Protein AF-A0A9R1QNB5-F1 (afdb_monomer_lite)

InterPro domains:
  IPR016024 Armadillo-type fold [SSF48371] (32-162)
  IPR032629 Mon2/Sec7/BIG1-like, dimerisation and cyclophilin-binding domain [PF16213] (3-171)

pLDDT: mean 88.92, std 17.14, range [36.12, 98.62]

Radius of gyration: 23.96 Å; chains: 1; bounding box: 66×70×48 Å

Sequence (204 aa):
MAFMAALEADLRALSAEARRRHPAVKDAAEHATLKLRSLSNPREIAQKGDILRIFLMACSVKSVKLSVIGLSCLQKLISHDAVASSALKEILATLRDHSEMPDESLQLKTLQTMLIVFQSHLRPESEEDMSQALGICLHLLESSRSSDSVRNTAAATFRQAVALVFDNVVLAESLPTGKASPARLGSSASSVANNVTRSFGQTL

Foldseek 3Di:
DVLLVVLLVLLVVLLVVCVPPNNVLNVLSVVVSVVSVVDDALCVLQVVVSSLVSLLVLLVVVDPSSVLSSLVNLLSSQLRVSHHLVCLVSLLVSLLVQLPDLDQSSLLSSLVSLLSCLVGPNNDDDPVSLCSSLVSLVCQLPDPSHDPVSNVSSVVSNVSSVVSVVVVVCVVVVNPPPPPDPPDPDDDPPDPPVVPVPPPPPDD

Structure (mmCIF, N/CA/C/O backbone):
data_AF-A0A9R1QNB5-F1
#
_entry.id   AF-A0A9R1QNB5-F1
#
loop_
_atom_site.group_PDB
_atom_site.id
_atom_site.type_symbol
_atom_site.label_atom_id
_atom_site.label_alt_id
_atom_site.label_comp_id
_atom_site.label_asym_id
_atom_site.label_entity_id
_atom_site.label_seq_id
_atom_site.pdbx_PDB_ins_code
_atom_site.Cartn_x
_atom_site.Cartn_y
_atom_site.Cartn_z
_atom_site.occupancy
_atom_site.B_iso_or_equiv
_atom_site.auth_seq_id
_atom_site.auth_comp_id
_atom_site.auth_asym_id
_atom_site.auth_atom_id
_atom_site.pdbx_PDB_model_num
ATOM 1 N N . MET A 1 1 ? -6.839 -15.695 13.956 1.00 62.78 1 MET A N 1
ATOM 2 C CA . MET A 1 1 ? -5.722 -16.581 13.547 1.00 62.78 1 MET A CA 1
ATOM 3 C C . MET A 1 1 ? -5.307 -16.408 12.080 1.00 62.78 1 MET A C 1
ATOM 5 O O . MET A 1 1 ? -4.111 -16.393 11.834 1.00 62.78 1 MET A O 1
ATOM 9 N N . ALA A 1 2 ? -6.229 -16.208 11.122 1.00 88.50 2 ALA A N 1
ATOM 10 C CA . ALA A 1 2 ? -5.885 -16.090 9.693 1.00 88.50 2 ALA A CA 1
ATOM 11 C C . ALA A 1 2 ? -4.894 -14.953 9.346 1.00 88.50 2 ALA A C 1
ATOM 13 O O . ALA A 1 2 ? -3.956 -15.180 8.590 1.00 88.50 2 ALA A O 1
ATOM 14 N N . PHE A 1 3 ? -5.053 -13.763 9.939 1.00 92.88 3 PHE A N 1
ATOM 15 C CA . PHE A 1 3 ? -4.173 -12.612 9.684 1.00 92.88 3 PHE A CA 1
ATOM 16 C C . PHE A 1 3 ? -2.699 -12.879 10.031 1.00 92.88 3 PHE A C 1
ATOM 18 O O . PHE A 1 3 ? -1.824 -12.664 9.201 1.00 92.88 3 PHE A O 1
ATOM 25 N N . MET A 1 4 ? -2.427 -13.407 11.229 1.00 92.75 4 MET A N 1
ATOM 26 C CA . MET A 1 4 ? -1.058 -13.699 11.677 1.00 92.75 4 MET A CA 1
ATOM 27 C C . MET A 1 4 ? -0.382 -14.743 10.783 1.00 92.75 4 MET A C 1
ATOM 29 O O . MET A 1 4 ? 0.778 -14.584 10.416 1.00 92.75 4 MET A O 1
ATOM 33 N N . ALA A 1 5 ? -1.124 -15.78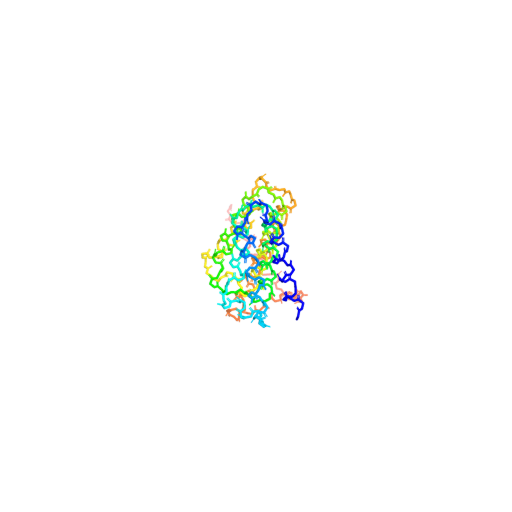2 10.385 1.00 93.19 5 ALA A N 1
ATOM 34 C CA . ALA A 1 5 ? -0.622 -16.807 9.475 1.00 93.19 5 ALA A CA 1
ATOM 35 C C . ALA A 1 5 ? -0.310 -16.239 8.079 1.00 93.19 5 ALA A C 1
ATOM 37 O O . ALA A 1 5 ? 0.716 -16.586 7.493 1.00 93.19 5 ALA A O 1
ATOM 38 N N . ALA A 1 6 ? -1.161 -15.343 7.566 1.00 93.94 6 ALA A N 1
ATOM 39 C CA . ALA A 1 6 ? -0.919 -14.649 6.304 1.00 93.94 6 ALA A CA 1
ATOM 40 C C . ALA A 1 6 ? 0.336 -13.767 6.382 1.00 93.94 6 ALA A C 1
ATOM 42 O O . ALA A 1 6 ? 1.180 -13.831 5.493 1.00 93.94 6 ALA A O 1
ATOM 43 N N . LEU A 1 7 ? 0.506 -13.025 7.478 1.00 94.94 7 LEU A N 1
ATOM 44 C CA . LEU A 1 7 ? 1.666 -12.161 7.687 1.00 94.94 7 LEU A CA 1
ATOM 45 C C . LEU A 1 7 ? 2.972 -12.961 7.804 1.00 94.94 7 LEU A C 1
ATOM 47 O O . LEU A 1 7 ? 3.992 -12.567 7.244 1.00 94.94 7 LEU A O 1
ATOM 51 N N . GLU A 1 8 ? 2.945 -14.121 8.470 1.00 95.12 8 GLU A N 1
ATOM 52 C CA . GLU A 1 8 ? 4.098 -15.029 8.512 1.00 95.12 8 GLU A CA 1
ATOM 53 C C . GLU A 1 8 ? 4.421 -15.595 7.120 1.00 95.12 8 GLU A C 1
ATOM 55 O O . GLU A 1 8 ? 5.589 -15.706 6.745 1.00 95.12 8 GLU A O 1
ATOM 60 N N . ALA A 1 9 ? 3.398 -15.941 6.331 1.00 96.06 9 ALA A N 1
ATOM 61 C CA . ALA A 1 9 ? 3.585 -16.397 4.957 1.00 96.06 9 ALA A CA 1
ATOM 62 C C . ALA A 1 9 ? 4.217 -15.311 4.078 1.00 96.06 9 ALA A C 1
ATOM 64 O O . ALA A 1 9 ? 5.153 -15.607 3.332 1.00 96.06 9 ALA A O 1
ATOM 65 N N . ASP A 1 10 ? 3.773 -14.064 4.216 1.00 96.12 10 ASP A N 1
ATOM 66 C CA . ASP A 1 10 ? 4.339 -12.945 3.474 1.00 96.12 10 ASP A CA 1
ATOM 67 C C . ASP A 1 10 ? 5.793 -12.649 3.871 1.00 96.12 10 ASP A C 1
ATOM 69 O O . ASP A 1 10 ? 6.626 -12.410 2.999 1.00 96.12 10 ASP A O 1
ATOM 73 N N . LEU A 1 11 ? 6.136 -12.711 5.164 1.00 97.19 11 LEU A N 1
ATOM 74 C CA . LEU A 1 11 ? 7.521 -12.551 5.627 1.00 97.19 11 LEU A CA 1
ATOM 75 C C . LEU A 1 11 ? 8.435 -13.647 5.063 1.00 97.19 11 LEU A C 1
ATOM 77 O O . LEU A 1 11 ? 9.559 -13.363 4.641 1.00 97.19 11 LEU A O 1
ATOM 81 N N . ARG A 1 12 ? 7.951 -14.894 4.987 1.00 97.06 12 ARG A N 1
ATOM 82 C CA . ARG A 1 12 ? 8.695 -15.984 4.336 1.00 97.06 12 ARG A CA 1
ATOM 83 C C . ARG A 1 12 ? 8.861 -15.748 2.836 1.00 97.06 12 ARG A C 1
ATOM 85 O O . ARG A 1 12 ? 9.957 -15.957 2.319 1.00 97.06 12 ARG A O 1
ATOM 92 N N . ALA A 1 13 ? 7.813 -15.294 2.148 1.00 97.75 13 ALA A N 1
ATOM 93 C CA . ALA A 1 13 ? 7.885 -14.950 0.728 1.00 97.75 13 ALA A CA 1
ATOM 94 C C . ALA A 1 13 ? 8.879 -13.805 0.479 1.00 97.75 13 ALA A C 1
ATOM 96 O O . ALA A 1 13 ? 9.703 -13.886 -0.432 1.00 97.75 13 ALA A O 1
ATOM 97 N N . LEU A 1 14 ? 8.859 -12.784 1.338 1.00 97.81 14 LEU A N 1
ATOM 98 C CA . LEU A 1 14 ? 9.771 -11.651 1.279 1.00 97.81 14 LEU A CA 1
ATOM 99 C C . LEU A 1 14 ? 11.230 -12.086 1.470 1.00 97.81 14 LEU A C 1
ATOM 101 O O . LEU A 1 14 ? 12.090 -11.695 0.682 1.00 97.81 14 LEU A O 1
ATOM 105 N N . SER A 1 15 ? 11.505 -12.932 2.470 1.00 97.81 15 SER A N 1
ATOM 106 C CA . SER A 1 15 ? 12.840 -13.501 2.694 1.00 97.81 15 SER A CA 1
ATOM 107 C C . SER A 1 15 ? 13.333 -14.292 1.476 1.00 97.81 15 SER A C 1
ATOM 109 O O . SER A 1 15 ? 14.449 -14.073 0.992 1.00 97.81 15 SER A O 1
ATOM 111 N N . ALA A 1 16 ? 12.482 -15.163 0.926 1.00 97.81 16 ALA A N 1
ATOM 112 C CA . ALA A 1 16 ? 12.820 -15.981 -0.234 1.00 97.81 16 ALA A CA 1
ATOM 113 C C . ALA A 1 16 ? 13.145 -15.133 -1.477 1.00 97.81 16 ALA A C 1
ATOM 115 O O . ALA A 1 16 ? 14.145 -15.400 -2.149 1.00 97.81 16 ALA A O 1
ATOM 116 N N . GLU A 1 17 ? 12.349 -14.097 -1.753 1.00 97.81 17 GLU A N 1
ATOM 117 C CA . GLU A 1 17 ? 12.561 -13.186 -2.885 1.00 97.81 17 GLU A CA 1
ATOM 118 C C . GLU A 1 17 ? 13.823 -12.324 -2.693 1.00 97.81 17 GLU A C 1
ATOM 120 O O . GLU A 1 17 ? 14.608 -12.128 -3.624 1.00 97.81 17 GLU A O 1
ATOM 125 N N . ALA A 1 18 ? 14.080 -11.854 -1.471 1.00 97.50 18 ALA A N 1
ATOM 126 C CA . ALA A 1 18 ? 15.213 -10.985 -1.165 1.00 97.50 18 ALA A CA 1
ATOM 127 C C . ALA A 1 18 ? 16.568 -11.718 -1.141 1.00 97.50 18 ALA A C 1
ATOM 129 O O . ALA A 1 18 ? 17.604 -11.092 -1.386 1.00 97.50 18 ALA A O 1
ATOM 130 N N . ARG A 1 19 ? 16.584 -13.039 -0.904 1.00 96.25 19 ARG A N 1
ATOM 131 C CA . ARG A 1 19 ? 17.783 -13.854 -0.614 1.00 96.25 19 ARG A CA 1
ATOM 132 C C . ARG A 1 19 ? 18.986 -13.609 -1.529 1.00 96.25 19 ARG A C 1
ATOM 134 O O . ARG A 1 19 ? 20.117 -13.669 -1.061 1.00 96.25 19 ARG A O 1
ATOM 141 N N . ARG A 1 20 ? 18.767 -13.390 -2.829 1.00 94.25 20 ARG A N 1
ATOM 142 C CA . ARG A 1 20 ? 19.859 -13.270 -3.814 1.00 94.25 20 ARG A CA 1
ATOM 143 C C . ARG A 1 20 ? 20.417 -11.858 -3.959 1.00 94.25 20 ARG A C 1
ATOM 145 O O . ARG A 1 20 ? 21.602 -11.715 -4.229 1.00 94.25 20 ARG A O 1
ATOM 152 N N . ARG A 1 21 ? 19.562 -10.837 -3.870 1.00 95.88 21 ARG A N 1
ATOM 153 C CA . ARG A 1 21 ? 19.907 -9.453 -4.251 1.00 95.88 21 ARG A CA 1
ATOM 154 C C . ARG A 1 21 ? 19.867 -8.470 -3.086 1.00 95.88 21 ARG A C 1
ATOM 156 O O . ARG A 1 21 ? 20.504 -7.428 -3.156 1.00 95.88 21 ARG A O 1
ATOM 163 N N . HIS A 1 22 ? 19.143 -8.806 -2.023 1.00 97.06 22 HIS A N 1
ATOM 164 C CA . HIS A 1 22 ? 18.875 -7.918 -0.898 1.00 97.06 22 HIS A CA 1
ATOM 165 C C . HIS A 1 22 ? 19.021 -8.682 0.432 1.00 97.06 22 HIS A C 1
ATOM 167 O O . HIS A 1 22 ? 18.034 -8.853 1.150 1.00 97.06 22 HIS A O 1
ATOM 173 N N . PRO A 1 23 ? 20.235 -9.157 0.784 1.00 96.31 23 PRO A N 1
ATOM 174 C CA . PRO A 1 23 ? 20.458 -9.957 1.992 1.00 96.31 23 PRO A CA 1
ATOM 175 C C . PRO A 1 23 ? 19.986 -9.252 3.273 1.00 96.31 23 PRO A C 1
ATOM 177 O O . PRO A 1 23 ? 19.380 -9.894 4.119 1.00 96.31 23 PRO A O 1
ATOM 180 N N . ALA A 1 24 ? 20.126 -7.924 3.361 1.00 96.56 24 ALA A N 1
ATOM 181 C CA . ALA A 1 24 ? 19.614 -7.145 4.491 1.00 96.56 24 ALA A CA 1
ATOM 182 C C . ALA A 1 24 ? 18.081 -7.244 4.657 1.00 96.56 24 ALA A C 1
ATOM 184 O O . ALA A 1 24 ? 17.587 -7.384 5.773 1.00 96.56 24 ALA A O 1
ATOM 185 N N . VAL A 1 25 ? 17.319 -7.222 3.553 1.00 97.56 25 VAL A N 1
ATOM 186 C CA . VAL A 1 25 ? 15.853 -7.407 3.585 1.00 97.56 25 VAL A CA 1
ATOM 187 C C . VAL A 1 25 ? 15.505 -8.836 3.993 1.00 97.56 25 VAL A C 1
ATOM 189 O O . VAL A 1 25 ? 14.594 -9.048 4.792 1.00 97.56 25 VAL A O 1
ATOM 192 N N . LYS A 1 26 ? 16.267 -9.809 3.487 1.00 97.62 26 LYS A N 1
ATOM 193 C CA . LYS A 1 26 ? 16.116 -11.226 3.822 1.00 97.62 26 LYS A CA 1
ATOM 194 C C . LYS A 1 26 ? 16.337 -11.485 5.320 1.00 97.62 26 LYS A C 1
ATOM 196 O O . LYS A 1 26 ? 15.466 -12.073 5.959 1.00 97.62 26 LYS A O 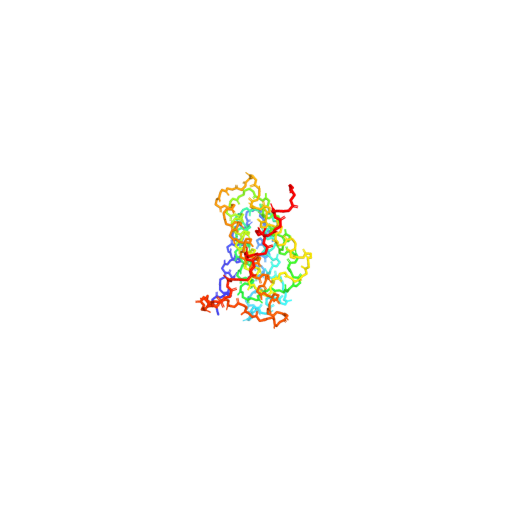1
ATOM 201 N N . ASP A 1 27 ? 17.432 -10.995 5.894 1.00 97.25 27 ASP A N 1
ATOM 202 C CA . ASP A 1 27 ? 17.748 -11.183 7.316 1.00 97.25 27 ASP A CA 1
ATOM 203 C C . ASP A 1 27 ? 16.720 -10.493 8.226 1.00 97.25 27 ASP A C 1
ATOM 205 O O . ASP A 1 27 ? 16.269 -11.061 9.224 1.00 97.25 27 ASP A O 1
ATOM 209 N N . ALA A 1 28 ? 16.267 -9.294 7.851 1.00 96.69 28 ALA A N 1
ATOM 210 C CA . ALA A 1 28 ? 15.247 -8.588 8.613 1.00 96.69 28 ALA A CA 1
ATOM 211 C C . ALA A 1 28 ? 13.880 -9.296 8.571 1.00 96.69 28 ALA A C 1
ATOM 213 O O . ALA A 1 28 ? 13.180 -9.336 9.585 1.00 96.69 28 ALA A O 1
ATOM 214 N N . ALA A 1 29 ? 13.509 -9.896 7.435 1.00 97.38 29 ALA A N 1
ATOM 215 C CA . ALA A 1 29 ? 12.290 -10.693 7.306 1.00 97.38 29 ALA A CA 1
ATOM 216 C C . ALA A 1 29 ? 12.342 -11.985 8.146 1.00 97.38 29 ALA A C 1
ATOM 218 O O . ALA A 1 29 ? 11.350 -12.347 8.788 1.00 97.38 29 ALA A O 1
ATOM 219 N N . GLU A 1 30 ? 13.496 -12.657 8.210 1.00 96.38 30 GLU A N 1
ATOM 220 C CA . GLU A 1 30 ? 13.706 -13.819 9.088 1.00 96.38 30 GLU A CA 1
ATOM 221 C C . GLU A 1 30 ? 13.589 -13.432 10.567 1.00 96.38 30 GLU A C 1
ATOM 223 O O . GLU A 1 30 ? 12.866 -14.082 11.327 1.00 96.38 30 GLU A O 1
ATOM 228 N N . HIS A 1 31 ? 14.212 -12.323 10.967 1.00 95.31 31 HIS A N 1
ATOM 229 C CA . HIS A 1 31 ? 14.106 -11.812 12.331 1.00 95.31 31 HIS A CA 1
ATOM 230 C C . HIS A 1 31 ? 12.664 -11.407 12.689 1.00 95.31 31 HIS A C 1
ATOM 232 O O . HIS A 1 31 ? 12.153 -11.763 13.755 1.00 95.31 31 HIS A O 1
ATOM 238 N N . ALA A 1 32 ? 11.961 -10.723 11.783 1.00 95.19 32 ALA A N 1
ATOM 239 C CA . ALA A 1 32 ? 10.557 -10.368 11.968 1.00 95.19 32 ALA A CA 1
ATOM 240 C C . ALA A 1 32 ? 9.646 -11.597 12.063 1.00 95.19 32 ALA A C 1
ATOM 242 O O . ALA A 1 32 ? 8.698 -11.575 12.844 1.00 95.19 32 ALA A O 1
ATOM 243 N N . THR A 1 33 ? 9.951 -12.685 11.349 1.00 95.00 33 THR A N 1
ATOM 244 C CA . THR A 1 33 ? 9.208 -13.955 11.447 1.00 95.00 33 THR A CA 1
ATOM 245 C C . THR A 1 33 ? 9.285 -14.530 12.862 1.00 95.00 33 THR A C 1
ATOM 247 O O . THR A 1 33 ? 8.270 -14.947 13.420 1.00 95.00 33 THR A O 1
ATOM 250 N N . LEU A 1 34 ? 10.471 -14.514 13.478 1.00 93.25 34 LEU A N 1
ATOM 251 C CA . LEU A 1 34 ? 10.649 -14.956 14.864 1.00 93.25 34 LEU A CA 1
ATOM 252 C C . LEU A 1 34 ? 9.909 -14.039 15.840 1.00 93.25 34 LEU A C 1
ATOM 254 O O . LEU A 1 34 ? 9.203 -14.518 16.727 1.00 93.25 34 LEU A O 1
ATOM 258 N N . LYS A 1 35 ? 10.015 -12.722 15.641 1.00 92.31 35 LYS A N 1
ATOM 259 C CA . LYS A 1 35 ? 9.342 -11.731 16.484 1.00 92.31 35 LYS A CA 1
ATOM 260 C C . LYS A 1 35 ? 7.822 -11.844 16.393 1.00 92.31 35 LYS A C 1
ATOM 262 O O . LYS A 1 35 ? 7.165 -11.778 17.427 1.00 92.31 35 LYS A O 1
ATOM 267 N N . LEU A 1 36 ? 7.269 -12.083 15.203 1.00 93.19 36 LEU A N 1
ATOM 268 C CA . LEU A 1 36 ? 5.830 -12.215 14.972 1.00 93.19 36 LEU A CA 1
ATOM 269 C C . LEU A 1 36 ? 5.203 -13.331 15.818 1.00 93.19 36 LEU A C 1
ATOM 271 O O . LEU A 1 36 ? 4.099 -13.156 16.322 1.00 93.19 36 LEU A O 1
ATOM 275 N N . ARG A 1 37 ? 5.926 -14.434 16.048 1.00 90.44 37 ARG A N 1
ATOM 276 C CA . ARG A 1 37 ? 5.465 -15.555 16.890 1.00 90.44 37 ARG A CA 1
ATOM 277 C C . ARG A 1 37 ? 5.299 -15.191 18.365 1.00 90.44 37 ARG A C 1
ATOM 279 O O . ARG A 1 37 ? 4.582 -15.883 19.076 1.00 90.44 37 ARG A O 1
ATOM 286 N N . SER A 1 38 ? 5.958 -14.124 18.819 1.00 90.56 38 SER A N 1
ATOM 287 C CA . SER A 1 38 ? 5.810 -13.592 20.180 1.00 90.56 38 SER A CA 1
ATOM 288 C C . SER A 1 38 ? 4.673 -12.575 20.319 1.00 90.56 38 SER A C 1
ATOM 290 O O . SER A 1 38 ? 4.415 -12.114 21.427 1.00 90.56 38 SER A O 1
ATOM 292 N N . LEU A 1 39 ? 4.025 -12.192 19.212 1.00 91.19 39 LEU A N 1
ATOM 293 C CA . LEU A 1 39 ? 2.943 -11.208 19.193 1.00 91.19 39 LEU A CA 1
ATOM 294 C C . LEU A 1 39 ? 1.596 -11.916 19.142 1.00 91.19 39 LEU A C 1
ATOM 296 O O . LEU A 1 39 ? 1.415 -12.870 18.384 1.00 91.19 39 LEU A O 1
ATOM 300 N N . SER A 1 40 ? 0.642 -11.431 19.928 1.00 85.75 40 SER A N 1
ATOM 301 C CA . SER A 1 40 ? -0.649 -12.109 20.086 1.00 85.75 40 SER A CA 1
ATOM 302 C C . SER A 1 40 ? -1.793 -11.456 19.300 1.00 85.75 40 SER A C 1
ATOM 304 O O . SER A 1 40 ? -2.785 -12.115 18.981 1.00 85.75 40 SER A O 1
ATOM 306 N N . ASN A 1 41 ? -1.667 -10.170 18.950 1.00 89.44 41 ASN A N 1
ATOM 307 C CA . ASN A 1 41 ? -2.736 -9.399 18.314 1.00 89.44 41 ASN A CA 1
ATOM 308 C C . ASN A 1 41 ? -2.214 -8.232 17.436 1.00 89.44 41 ASN A C 1
ATOM 310 O O . ASN A 1 41 ? -1.070 -7.801 17.598 1.00 89.44 41 ASN A O 1
ATOM 314 N N . PRO A 1 42 ? -3.048 -7.683 16.525 1.00 91.88 42 PRO A N 1
ATOM 315 C CA . PRO A 1 42 ? -2.678 -6.556 15.659 1.00 91.88 42 PRO A CA 1
ATOM 316 C C . PRO A 1 42 ? -2.220 -5.289 16.393 1.00 91.88 42 PRO A C 1
ATOM 318 O O . PRO A 1 42 ? -1.319 -4.601 15.919 1.00 91.88 42 PRO A O 1
ATOM 321 N N . ARG A 1 43 ? -2.777 -4.989 17.573 1.00 91.25 43 ARG A N 1
ATOM 322 C CA . ARG A 1 43 ? -2.405 -3.781 18.328 1.00 91.25 43 ARG A CA 1
ATOM 323 C C . ARG A 1 43 ? -0.968 -3.849 18.837 1.00 91.25 43 ARG A C 1
ATOM 325 O O . ARG A 1 43 ? -0.262 -2.848 18.784 1.00 91.25 43 ARG A O 1
ATOM 332 N N . GLU A 1 44 ? -0.505 -5.021 19.271 1.00 92.38 44 GLU A N 1
ATOM 333 C CA . GLU A 1 44 ? 0.906 -5.222 19.634 1.00 92.38 44 GLU A CA 1
ATOM 334 C C . GLU A 1 44 ? 1.846 -5.020 18.438 1.00 92.38 44 GLU A C 1
ATOM 336 O O . GLU A 1 44 ? 2.941 -4.478 18.600 1.00 92.38 44 GLU A O 1
ATOM 341 N N . ILE A 1 45 ? 1.419 -5.424 17.235 1.00 93.94 45 ILE A N 1
ATOM 342 C CA . ILE A 1 45 ? 2.168 -5.171 15.996 1.00 93.94 45 ILE A CA 1
ATOM 343 C C . ILE A 1 45 ? 2.272 -3.661 15.749 1.00 93.94 45 ILE A C 1
ATOM 345 O O . ILE A 1 45 ? 3.376 -3.161 15.523 1.00 93.94 45 ILE A O 1
ATOM 349 N N . ALA A 1 46 ? 1.151 -2.941 15.860 1.00 93.12 46 ALA A N 1
ATOM 350 C CA . ALA A 1 46 ? 1.097 -1.493 15.671 1.00 93.12 46 ALA A CA 1
ATOM 351 C C . ALA A 1 46 ? 2.007 -0.740 16.656 1.00 93.12 46 ALA A C 1
ATOM 353 O O . ALA A 1 46 ? 2.725 0.172 16.253 1.00 93.12 46 ALA A O 1
ATOM 354 N N . GLN A 1 47 ? 2.009 -1.139 17.932 1.00 90.88 47 GLN A N 1
ATOM 355 C CA . GLN A 1 47 ? 2.796 -0.491 18.989 1.00 90.88 47 GLN A CA 1
ATOM 356 C C . GLN A 1 47 ? 4.303 -0.678 18.815 1.00 90.88 47 GLN A C 1
ATOM 358 O O . GLN A 1 47 ? 5.073 0.240 19.087 1.00 90.88 47 GLN A O 1
ATOM 363 N N . LYS A 1 48 ? 4.736 -1.869 18.389 1.00 89.62 48 LYS A N 1
ATOM 364 C CA . LYS A 1 48 ? 6.163 -2.168 18.222 1.00 89.62 48 LYS A CA 1
ATOM 365 C C . LYS A 1 48 ? 6.726 -1.610 16.914 1.00 89.62 48 LYS A C 1
ATOM 367 O O . LYS A 1 48 ? 7.891 -1.236 16.864 1.00 89.62 48 LYS A O 1
ATOM 372 N N . GLY A 1 49 ? 5.927 -1.572 15.846 1.00 88.25 49 GLY A N 1
ATOM 373 C CA . GLY A 1 49 ? 6.298 -0.976 14.556 1.00 88.25 49 GLY A CA 1
ATOM 374 C C . GLY A 1 49 ? 7.369 -1.730 13.750 1.00 88.25 49 GLY A C 1
ATOM 375 O O . GLY A 1 49 ? 7.511 -1.490 12.553 1.00 88.25 49 GLY A O 1
ATOM 376 N N . ASP A 1 50 ? 8.091 -2.684 14.346 1.00 90.25 50 ASP A N 1
ATOM 377 C CA . ASP A 1 50 ? 9.176 -3.408 13.669 1.00 90.25 50 ASP A CA 1
ATOM 378 C C . ASP A 1 50 ? 8.706 -4.158 12.423 1.00 90.25 50 ASP A C 1
ATOM 380 O O . ASP A 1 50 ? 9.398 -4.182 11.409 1.00 90.25 50 ASP A O 1
ATOM 384 N N . ILE A 1 51 ? 7.520 -4.769 12.499 1.00 94.31 51 ILE A N 1
ATOM 385 C CA . ILE A 1 51 ? 6.967 -5.567 11.403 1.00 94.31 51 ILE A CA 1
ATOM 386 C C . ILE A 1 51 ? 6.637 -4.673 10.204 1.00 94.31 51 ILE A C 1
ATOM 388 O O . ILE A 1 51 ? 6.992 -5.010 9.077 1.00 94.31 51 ILE A O 1
ATOM 392 N N . LEU A 1 52 ? 6.030 -3.506 10.445 1.00 96.19 52 LEU A N 1
ATOM 393 C CA . LEU A 1 52 ? 5.777 -2.507 9.406 1.00 96.19 52 LEU A CA 1
ATOM 394 C C . LEU A 1 52 ? 7.084 -2.065 8.738 1.00 96.19 52 LEU A C 1
ATOM 396 O O . LEU A 1 52 ? 7.172 -2.037 7.509 1.00 96.19 52 LEU A O 1
ATOM 400 N N . ARG A 1 53 ? 8.114 -1.778 9.543 1.00 95.62 53 ARG A N 1
ATOM 401 C CA . ARG A 1 53 ? 9.410 -1.291 9.057 1.00 95.62 53 ARG A CA 1
ATOM 402 C C . ARG A 1 53 ? 10.075 -2.257 8.077 1.00 95.62 53 ARG A C 1
ATOM 404 O O . ARG A 1 53 ? 10.726 -1.806 7.139 1.00 95.62 53 ARG A O 1
ATOM 411 N N . ILE A 1 54 ? 9.888 -3.569 8.239 1.00 96.25 54 ILE A N 1
ATOM 412 C CA . ILE A 1 54 ? 10.437 -4.557 7.298 1.00 96.25 54 ILE A CA 1
ATOM 413 C C . ILE A 1 54 ? 9.806 -4.414 5.913 1.00 96.25 54 ILE A C 1
ATOM 415 O O . ILE A 1 54 ? 10.515 -4.452 4.907 1.00 96.25 54 ILE A O 1
ATOM 419 N N . PHE A 1 55 ? 8.492 -4.210 5.842 1.00 97.19 55 PHE A N 1
ATOM 420 C CA . PHE A 1 55 ? 7.810 -4.046 4.561 1.00 97.19 55 PHE A CA 1
ATOM 421 C C . PHE A 1 55 ? 8.093 -2.690 3.919 1.00 97.19 55 PHE A C 1
ATOM 423 O O . PHE A 1 55 ? 8.241 -2.625 2.701 1.00 97.19 55 PHE A O 1
ATOM 430 N N . LEU A 1 56 ? 8.256 -1.631 4.714 1.00 97.38 56 LEU A N 1
ATOM 431 C CA . LEU A 1 56 ? 8.716 -0.333 4.211 1.00 97.38 56 LEU A CA 1
ATOM 432 C C . LEU A 1 56 ? 10.147 -0.420 3.662 1.00 97.38 56 LEU A C 1
ATOM 434 O O . LEU A 1 56 ? 10.426 0.084 2.577 1.00 97.38 56 LEU A O 1
ATOM 438 N N . MET A 1 57 ? 11.033 -1.159 4.334 1.00 96.88 57 MET A N 1
ATOM 439 C CA . MET A 1 57 ? 12.382 -1.440 3.836 1.00 96.88 57 MET A CA 1
ATOM 440 C C . MET A 1 57 ? 12.373 -2.290 2.553 1.00 96.88 57 MET A C 1
ATOM 442 O O . MET A 1 57 ? 13.183 -2.076 1.656 1.00 96.88 57 MET A O 1
ATOM 446 N N . ALA A 1 58 ? 11.448 -3.243 2.426 1.00 97.19 58 ALA A N 1
ATOM 447 C CA . ALA A 1 58 ? 11.263 -3.986 1.181 1.00 97.19 58 ALA A CA 1
ATOM 448 C C . ALA A 1 58 ? 10.791 -3.092 0.024 1.00 97.19 58 ALA A C 1
ATOM 450 O O . ALA A 1 58 ? 11.209 -3.285 -1.115 1.00 97.19 58 ALA A O 1
ATOM 451 N N . CYS A 1 59 ? 9.945 -2.105 0.315 1.00 97.75 59 CYS A N 1
ATOM 452 C CA . CYS A 1 59 ? 9.488 -1.126 -0.665 1.00 97.75 59 CYS A CA 1
ATOM 453 C C . CYS A 1 59 ? 10.616 -0.151 -1.062 1.00 97.75 59 CYS A C 1
ATOM 455 O O . CYS A 1 59 ? 10.726 0.230 -2.227 1.00 97.75 59 CYS A O 1
ATOM 457 N N . SER A 1 60 ? 11.498 0.224 -0.129 1.00 97.12 60 SER A N 1
ATOM 458 C CA . SER A 1 60 ? 12.545 1.227 -0.375 1.00 97.12 60 SER A CA 1
ATOM 459 C C . SER A 1 60 ? 13.660 0.766 -1.318 1.00 97.12 60 SER A C 1
ATOM 461 O O . SER A 1 60 ? 14.320 1.604 -1.931 1.00 97.12 60 SER A O 1
ATOM 463 N N . VAL A 1 61 ? 13.850 -0.547 -1.505 1.00 96.31 61 VAL A N 1
ATOM 464 C CA . VAL A 1 61 ? 14.824 -1.075 -2.480 1.00 96.31 61 VAL A CA 1
ATOM 465 C C . VAL A 1 61 ? 14.330 -1.014 -3.932 1.00 96.31 61 VAL A C 1
ATOM 467 O O . VAL A 1 61 ? 15.068 -1.411 -4.834 1.00 96.31 61 VAL A O 1
ATOM 470 N N . LYS A 1 62 ? 13.097 -0.532 -4.166 1.00 92.94 62 LYS A N 1
ATOM 471 C CA . LYS A 1 62 ? 12.489 -0.268 -5.488 1.00 92.94 62 LYS A CA 1
ATOM 472 C C . LYS A 1 62 ? 12.574 -1.449 -6.468 1.00 92.94 62 LYS A C 1
ATOM 474 O O . LYS A 1 62 ? 12.646 -1.278 -7.683 1.00 92.94 62 LYS A O 1
ATOM 479 N N . SER A 1 63 ? 12.555 -2.671 -5.936 1.00 96.31 63 SER A N 1
ATOM 480 C CA . SER A 1 63 ? 12.444 -3.904 -6.716 1.00 96.31 63 SER A CA 1
ATOM 481 C C . SER A 1 63 ? 10.973 -4.245 -6.887 1.00 96.31 63 SER A C 1
ATOM 483 O O . SER A 1 63 ? 10.294 -4.463 -5.889 1.00 96.31 63 SER A O 1
ATOM 485 N N . VAL A 1 64 ? 10.493 -4.364 -8.131 1.00 96.50 64 VAL A N 1
ATOM 486 C CA . VAL A 1 64 ? 9.067 -4.606 -8.430 1.00 96.50 64 VAL A CA 1
ATOM 487 C C . VAL A 1 64 ? 8.488 -5.745 -7.591 1.00 96.50 64 VAL A C 1
ATOM 489 O O . VAL A 1 64 ? 7.470 -5.575 -6.927 1.00 96.50 64 VAL A O 1
ATOM 492 N N . LYS A 1 65 ? 9.173 -6.890 -7.530 1.00 96.50 65 LYS A N 1
ATOM 493 C CA . LYS A 1 65 ? 8.693 -8.058 -6.782 1.00 96.50 65 LYS A CA 1
ATOM 494 C C . LYS A 1 65 ? 8.640 -7.828 -5.271 1.00 96.50 65 LYS A C 1
ATOM 496 O O . LYS A 1 65 ? 7.653 -8.193 -4.636 1.00 96.50 65 LYS A O 1
ATOM 501 N N . LEU A 1 66 ? 9.673 -7.209 -4.695 1.00 97.44 66 LEU A N 1
ATOM 502 C CA . LEU A 1 66 ? 9.709 -6.926 -3.256 1.00 97.44 66 LEU A CA 1
ATOM 503 C C . LEU A 1 66 ? 8.694 -5.852 -2.873 1.00 97.44 66 LEU A C 1
ATOM 505 O O . LEU A 1 66 ? 8.008 -6.007 -1.868 1.00 97.44 66 LEU A O 1
ATOM 509 N N . SER A 1 67 ? 8.539 -4.823 -3.702 1.00 97.62 67 SER A N 1
ATOM 510 C CA . SER A 1 67 ? 7.526 -3.784 -3.555 1.00 97.62 67 SER A CA 1
ATOM 511 C C . SER A 1 67 ? 6.109 -4.352 -3.638 1.00 97.62 67 SER A C 1
ATOM 513 O O . SER A 1 67 ? 5.272 -4.012 -2.808 1.00 97.62 67 SER A O 1
ATOM 515 N N . VAL A 1 68 ? 5.825 -5.280 -4.562 1.00 97.12 68 VAL A N 1
ATOM 516 C CA . VAL A 1 68 ? 4.514 -5.953 -4.631 1.00 97.12 68 VAL A CA 1
ATOM 517 C C . VAL A 1 68 ? 4.221 -6.719 -3.338 1.00 97.12 68 VAL A C 1
ATOM 519 O O . VAL A 1 68 ? 3.114 -6.602 -2.801 1.00 97.12 68 VAL A O 1
ATOM 522 N N . ILE A 1 69 ? 5.190 -7.473 -2.808 1.00 97.38 69 ILE A N 1
ATOM 523 C CA . ILE A 1 69 ? 5.032 -8.184 -1.529 1.00 97.38 69 ILE A CA 1
ATOM 524 C C . ILE A 1 69 ? 4.838 -7.174 -0.390 1.00 97.38 69 ILE A C 1
ATOM 526 O O . ILE A 1 69 ? 3.861 -7.271 0.352 1.00 97.38 69 ILE A O 1
ATOM 530 N N . GLY A 1 70 ? 5.711 -6.170 -0.295 1.00 97.69 70 GLY A N 1
ATOM 531 C CA . GLY A 1 70 ? 5.687 -5.132 0.733 1.00 97.69 70 GLY A CA 1
ATOM 532 C C . GLY A 1 70 ? 4.358 -4.384 0.780 1.00 97.69 70 GLY A C 1
ATOM 533 O O . GLY A 1 70 ? 3.693 -4.390 1.814 1.00 97.69 70 GLY A O 1
ATOM 534 N N . LEU A 1 71 ? 3.902 -3.835 -0.349 1.00 97.75 71 LEU A N 1
ATOM 535 C CA . LEU A 1 71 ? 2.623 -3.128 -0.441 1.00 97.75 71 LEU A CA 1
ATOM 536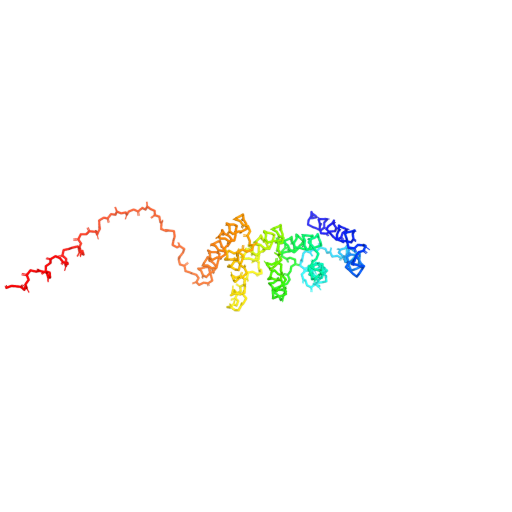 C C . LEU A 1 71 ? 1.432 -4.042 -0.128 1.00 97.75 71 LEU A C 1
ATOM 538 O O . LEU A 1 71 ? 0.493 -3.623 0.542 1.00 97.75 71 LEU A O 1
ATOM 542 N N . SER A 1 72 ? 1.463 -5.311 -0.548 1.00 97.38 72 SER A N 1
ATOM 543 C CA . SER A 1 72 ? 0.421 -6.283 -0.171 1.00 97.38 72 SER A CA 1
ATOM 544 C C . SER A 1 72 ? 0.347 -6.514 1.336 1.00 97.38 72 SER A C 1
ATOM 546 O O . SER A 1 72 ? -0.740 -6.721 1.871 1.00 97.38 72 SER A O 1
ATOM 548 N N . CYS A 1 73 ? 1.483 -6.478 2.026 1.00 97.38 73 CYS A N 1
ATOM 549 C CA . CYS A 1 73 ? 1.525 -6.609 3.479 1.00 97.38 73 CYS A CA 1
ATOM 550 C C . CYS A 1 73 ? 1.074 -5.335 4.171 1.00 97.38 73 CYS A C 1
ATOM 552 O O . CYS A 1 73 ? 0.294 -5.421 5.113 1.00 97.38 73 CYS A O 1
ATOM 554 N N . LEU A 1 74 ? 1.499 -4.167 3.678 1.00 97.75 74 LEU A N 1
ATOM 555 C CA . LEU A 1 74 ? 1.007 -2.877 4.158 1.00 97.75 74 LEU A CA 1
ATOM 556 C C . LEU A 1 74 ? -0.522 -2.843 4.119 1.00 97.75 74 LEU A C 1
ATOM 558 O O . LEU A 1 74 ? -1.143 -2.561 5.134 1.00 97.75 74 LEU A O 1
ATOM 562 N N . GLN A 1 75 ? -1.134 -3.223 2.997 1.00 97.69 75 GLN A N 1
ATOM 563 C CA . GLN A 1 75 ? -2.594 -3.288 2.866 1.00 97.69 75 GLN A CA 1
ATOM 564 C C . GLN A 1 75 ? -3.245 -4.156 3.955 1.00 97.69 75 GLN A C 1
ATOM 566 O O . GLN A 1 75 ? -4.226 -3.734 4.568 1.00 97.69 75 GLN A O 1
ATOM 571 N N . LYS A 1 76 ? -2.687 -5.343 4.239 1.00 97.38 76 LYS A N 1
ATOM 572 C CA . LYS A 1 76 ? -3.184 -6.235 5.302 1.00 97.38 76 LYS A CA 1
ATOM 573 C C . LYS A 1 76 ? -2.992 -5.631 6.689 1.00 97.38 76 LYS A C 1
ATOM 575 O O . LYS A 1 76 ? -3.905 -5.706 7.501 1.00 97.38 76 LYS A O 1
ATOM 580 N N . LEU A 1 77 ? -1.825 -5.046 6.963 1.00 97.81 77 LEU A N 1
ATOM 581 C CA . LEU A 1 77 ? -1.540 -4.397 8.241 1.00 97.81 77 LEU A CA 1
ATOM 582 C C . LEU A 1 77 ? -2.537 -3.258 8.495 1.00 97.81 77 LEU A C 1
ATOM 584 O O . LEU A 1 77 ? -3.126 -3.196 9.568 1.00 97.81 77 LEU A O 1
ATOM 588 N N . ILE A 1 78 ? -2.764 -2.403 7.496 1.00 97.69 78 ILE A N 1
ATOM 589 C CA . ILE A 1 78 ? -3.686 -1.267 7.590 1.00 97.69 78 ILE A CA 1
ATOM 590 C C . ILE A 1 78 ? -5.126 -1.757 7.788 1.00 97.69 78 ILE A C 1
ATOM 592 O O . ILE A 1 78 ? -5.801 -1.297 8.698 1.00 97.69 78 ILE A O 1
ATOM 596 N N . SER A 1 79 ? -5.571 -2.749 7.009 1.00 96.88 79 SER A N 1
ATOM 597 C CA . SER A 1 79 ? -6.943 -3.291 7.090 1.00 96.88 79 SER A CA 1
ATOM 598 C C . SER A 1 79 ? -7.260 -4.014 8.408 1.00 96.88 79 SER A C 1
ATOM 600 O O . SER A 1 79 ? -8.417 -4.322 8.677 1.00 96.88 79 SER A O 1
ATOM 602 N N . HIS A 1 80 ? -6.240 -4.336 9.208 1.00 96.38 80 HIS A N 1
ATOM 603 C CA . HIS A 1 80 ? -6.366 -5.007 10.503 1.00 96.38 80 HIS A CA 1
ATOM 604 C C . HIS A 1 80 ? -5.983 -4.106 11.688 1.00 96.38 80 HIS A C 1
ATOM 606 O O . HIS A 1 80 ? -5.724 -4.623 12.776 1.00 96.38 80 HIS A O 1
ATOM 612 N N . ASP A 1 81 ? -5.908 -2.788 11.486 1.00 95.69 81 ASP A N 1
AT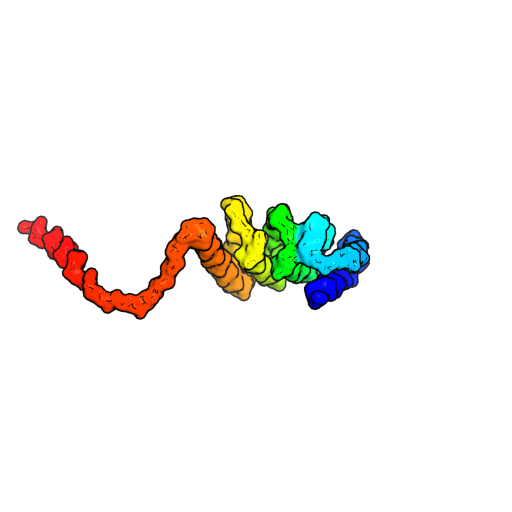OM 613 C CA . ASP A 1 81 ? -5.497 -1.806 12.499 1.00 95.69 81 ASP A CA 1
ATOM 614 C C . ASP A 1 81 ? -4.122 -2.123 13.132 1.00 95.69 81 ASP A C 1
ATOM 616 O O . ASP A 1 81 ? -3.846 -1.812 14.293 1.00 95.69 81 ASP A O 1
ATOM 620 N N . ALA A 1 82 ? -3.232 -2.766 12.367 1.00 96.94 82 ALA A N 1
ATOM 621 C CA . ALA A 1 82 ? -1.903 -3.208 12.799 1.00 96.94 82 ALA A CA 1
ATOM 622 C C . ALA A 1 82 ? -0.802 -2.167 12.521 1.00 96.94 82 ALA A C 1
ATOM 624 O O . ALA A 1 82 ? 0.378 -2.508 12.413 1.00 96.94 82 ALA A O 1
ATOM 625 N N . VAL A 1 83 ? -1.184 -0.897 12.371 1.00 97.62 83 VAL A N 1
ATOM 626 C CA . VAL A 1 83 ? -0.297 0.225 12.038 1.00 97.62 83 VAL A CA 1
ATOM 627 C C . VAL A 1 83 ? -0.621 1.408 12.942 1.00 97.62 83 VAL A C 1
ATOM 629 O O . VAL A 1 83 ? -1.784 1.759 13.101 1.00 97.62 83 VAL A O 1
ATOM 632 N N . ALA A 1 84 ? 0.391 2.042 13.530 1.00 96.56 84 ALA A N 1
ATOM 633 C CA . ALA A 1 84 ? 0.197 3.267 14.303 1.00 96.56 84 ALA A CA 1
ATOM 634 C C . ALA A 1 84 ? -0.013 4.483 13.382 1.00 96.56 84 ALA A C 1
ATOM 636 O O . ALA A 1 84 ? 0.646 4.593 12.348 1.00 96.56 84 ALA A O 1
ATOM 637 N N . SER A 1 85 ? -0.857 5.438 13.785 1.00 96.00 85 SER A N 1
ATOM 638 C CA . SER A 1 85 ? -1.129 6.660 13.005 1.00 96.00 85 SER A CA 1
ATOM 639 C C . SER A 1 85 ? 0.120 7.499 12.720 1.00 96.00 85 SER A C 1
ATOM 641 O O . SER A 1 85 ? 0.202 8.153 11.685 1.00 96.00 85 SER A O 1
ATOM 643 N N . SER A 1 86 ? 1.141 7.420 13.581 1.00 95.94 86 SER A N 1
ATOM 644 C CA . SER A 1 86 ? 2.435 8.085 13.377 1.00 95.94 86 SER A CA 1
ATOM 645 C C . SER A 1 86 ? 3.186 7.616 12.124 1.00 95.94 86 SER A C 1
ATOM 647 O O . SER A 1 86 ? 4.047 8.341 11.632 1.00 95.94 86 SER A O 1
ATOM 649 N N . ALA A 1 87 ? 2.861 6.437 11.585 1.00 97.38 87 ALA A N 1
ATOM 650 C CA . ALA A 1 87 ? 3.499 5.895 10.388 1.00 97.38 87 ALA A CA 1
ATOM 651 C C . ALA A 1 87 ? 2.892 6.413 9.072 1.00 97.38 87 ALA A C 1
ATOM 653 O O . ALA A 1 87 ? 3.433 6.119 8.004 1.00 97.38 87 ALA A O 1
ATOM 654 N N . LEU A 1 88 ? 1.792 7.180 9.117 1.00 98.12 88 LEU A N 1
ATOM 655 C CA . LEU A 1 88 ? 1.097 7.653 7.915 1.00 98.12 88 LEU A CA 1
ATOM 656 C C . LEU A 1 88 ? 2.038 8.398 6.959 1.00 98.12 88 LEU A C 1
ATOM 658 O O . LEU A 1 88 ? 2.066 8.090 5.770 1.00 98.12 88 LEU A O 1
ATOM 662 N N . LYS A 1 89 ? 2.863 9.317 7.476 1.00 97.75 89 LYS A N 1
ATOM 663 C CA . LYS A 1 89 ? 3.796 10.106 6.654 1.00 97.75 89 LYS A CA 1
ATOM 664 C C . LYS A 1 89 ? 4.798 9.228 5.899 1.00 97.75 89 LYS A C 1
ATOM 666 O O . LYS A 1 89 ? 5.060 9.457 4.720 1.00 97.75 89 LYS A O 1
ATOM 671 N N . GLU A 1 90 ? 5.323 8.195 6.554 1.00 97.94 90 GLU A N 1
ATOM 672 C CA . GLU A 1 90 ? 6.264 7.251 5.942 1.00 97.94 90 GLU A CA 1
ATOM 673 C C . GLU A 1 90 ? 5.577 6.375 4.879 1.00 97.94 90 GLU A C 1
ATOM 675 O O . GLU A 1 90 ? 6.140 6.117 3.810 1.00 97.94 90 GLU A O 1
ATOM 680 N N . ILE A 1 91 ? 4.326 5.974 5.127 1.00 98.44 91 ILE A N 1
ATOM 681 C CA . ILE A 1 91 ? 3.507 5.224 4.166 1.00 98.44 91 ILE A CA 1
ATOM 682 C C . ILE A 1 91 ? 3.196 6.082 2.937 1.00 98.44 91 ILE A C 1
ATOM 684 O O . ILE A 1 91 ? 3.419 5.624 1.819 1.00 98.44 91 ILE A O 1
ATOM 688 N N . LEU A 1 92 ? 2.744 7.327 3.113 1.00 98.62 92 LEU A N 1
ATOM 689 C CA . LEU A 1 92 ? 2.462 8.239 1.999 1.00 98.62 92 LEU A CA 1
ATOM 690 C C . LEU A 1 92 ? 3.721 8.527 1.174 1.00 98.62 92 LEU A C 1
ATOM 692 O O . LEU A 1 92 ? 3.666 8.484 -0.054 1.00 98.62 92 LEU A O 1
ATOM 696 N N . ALA A 1 93 ? 4.871 8.733 1.824 1.00 98.38 93 ALA A N 1
ATOM 697 C CA . ALA A 1 93 ? 6.147 8.882 1.128 1.00 98.38 93 ALA A CA 1
ATOM 698 C C . ALA A 1 93 ? 6.492 7.637 0.295 1.00 98.38 93 ALA A C 1
ATOM 700 O O . ALA A 1 93 ? 6.875 7.755 -0.867 1.00 98.38 93 ALA A O 1
ATOM 701 N N . THR A 1 94 ? 6.290 6.443 0.857 1.00 98.38 94 THR A N 1
ATOM 702 C CA . THR A 1 94 ? 6.502 5.178 0.142 1.00 98.38 94 THR A CA 1
ATOM 703 C C . THR A 1 94 ? 5.567 5.054 -1.062 1.00 98.38 94 THR A C 1
ATOM 705 O O . THR A 1 94 ? 6.018 4.697 -2.148 1.00 98.38 94 THR A O 1
ATOM 708 N N . LEU A 1 95 ? 4.279 5.369 -0.910 1.00 98.50 95 LEU A N 1
ATOM 709 C CA . LEU A 1 95 ? 3.292 5.294 -1.993 1.00 98.50 95 LEU A CA 1
ATOM 710 C C . LEU A 1 95 ? 3.573 6.309 -3.105 1.00 98.50 95 LEU A C 1
ATOM 712 O O . LEU A 1 95 ? 3.444 5.963 -4.279 1.00 98.50 95 LEU A O 1
ATOM 716 N N . ARG A 1 96 ? 4.035 7.516 -2.764 1.00 98.19 96 ARG A N 1
ATOM 717 C CA . ARG A 1 96 ? 4.498 8.504 -3.746 1.00 98.19 96 ARG A CA 1
ATOM 718 C C . ARG A 1 96 ? 5.657 7.954 -4.573 1.00 98.19 96 ARG A C 1
ATOM 720 O O . ARG A 1 96 ? 5.559 7.925 -5.796 1.00 98.19 96 ARG A O 1
ATOM 727 N N . ASP A 1 97 ? 6.691 7.424 -3.926 1.00 97.56 97 ASP A N 1
ATOM 728 C CA . ASP A 1 97 ? 7.839 6.822 -4.613 1.00 97.56 97 ASP A CA 1
ATOM 729 C C . ASP A 1 97 ? 7.427 5.681 -5.564 1.00 97.56 97 ASP A C 1
ATOM 731 O O . ASP A 1 97 ? 8.016 5.517 -6.632 1.00 97.56 97 ASP A O 1
ATOM 735 N N . HIS A 1 98 ? 6.406 4.898 -5.201 1.00 97.25 98 HIS A N 1
ATOM 736 C CA . HIS A 1 98 ? 5.891 3.810 -6.041 1.00 97.25 98 HIS A CA 1
ATOM 737 C C . HIS A 1 98 ? 4.965 4.301 -7.157 1.00 97.25 98 HIS A C 1
ATOM 739 O O . HIS A 1 98 ? 4.856 3.635 -8.184 1.00 97.25 98 HIS A O 1
ATOM 745 N N . SER A 1 99 ? 4.316 5.456 -6.991 1.00 96.81 99 SER A N 1
ATOM 746 C CA . SER A 1 99 ? 3.520 6.083 -8.052 1.00 96.81 99 SER A CA 1
ATOM 747 C C . SER A 1 99 ? 4.383 6.562 -9.226 1.00 96.81 99 SER A C 1
ATOM 749 O O . SER A 1 99 ? 3.936 6.548 -10.369 1.00 96.81 99 SER A O 1
ATOM 751 N N . GLU A 1 100 ? 5.646 6.901 -8.960 1.00 95.44 100 GLU A N 1
ATOM 752 C CA . GLU A 1 100 ? 6.611 7.329 -9.978 1.00 95.44 100 GLU A CA 1
ATOM 753 C C . GLU A 1 100 ? 7.244 6.157 -10.745 1.00 95.44 100 GLU A C 1
ATOM 755 O O . GLU A 1 100 ? 7.886 6.359 -11.783 1.00 95.44 100 GLU A O 1
ATOM 760 N N . MET A 1 101 ? 7.087 4.924 -10.252 1.00 95.31 101 MET A N 1
ATOM 761 C CA . MET A 1 101 ? 7.607 3.742 -10.932 1.00 95.31 101 MET A CA 1
ATOM 762 C C . MET A 1 101 ? 6.791 3.453 -12.203 1.00 95.31 101 MET A C 1
ATOM 764 O O . MET A 1 101 ? 5.567 3.561 -12.183 1.00 95.31 101 MET A O 1
ATOM 768 N N . PRO A 1 102 ? 7.441 3.043 -13.309 1.00 94.12 102 PRO A N 1
ATOM 769 C CA . PRO A 1 102 ? 6.762 2.802 -14.586 1.00 94.12 102 PRO A CA 1
ATOM 770 C C . PRO A 1 102 ? 5.983 1.478 -14.628 1.00 94.12 102 PRO A C 1
ATOM 772 O O . PRO A 1 102 ? 5.323 1.186 -15.619 1.00 94.12 102 PRO A O 1
ATOM 775 N N . ASP A 1 103 ? 6.106 0.642 -13.597 1.00 96.81 103 ASP A N 1
ATOM 776 C CA . ASP A 1 103 ? 5.455 -0.661 -13.552 1.00 96.81 103 ASP A CA 1
ATOM 777 C C . ASP A 1 103 ? 3.960 -0.509 -13.241 1.00 96.81 103 ASP A C 1
ATOM 779 O O . ASP A 1 103 ? 3.578 -0.103 -12.142 1.00 96.81 103 ASP A O 1
ATOM 783 N N . GLU A 1 104 ? 3.112 -0.872 -14.205 1.00 96.50 104 GLU A N 1
ATOM 784 C CA . GLU A 1 104 ? 1.652 -0.780 -14.082 1.00 96.50 104 GLU A CA 1
ATOM 785 C C . GLU A 1 104 ? 1.123 -1.526 -12.845 1.00 96.50 104 GLU A C 1
ATOM 787 O O . GLU A 1 104 ? 0.239 -1.025 -12.146 1.00 96.50 104 GLU A O 1
ATOM 792 N N . SER A 1 105 ? 1.676 -2.702 -12.528 1.00 95.69 105 SER A N 1
ATOM 793 C CA . SER A 1 105 ? 1.197 -3.506 -11.398 1.00 95.69 105 SER A CA 1
ATOM 794 C C . SER A 1 105 ? 1.433 -2.802 -10.060 1.00 95.69 105 SER A C 1
ATOM 796 O O . SER A 1 105 ? 0.567 -2.830 -9.179 1.00 95.69 105 SER A O 1
ATOM 798 N N . LEU A 1 106 ? 2.562 -2.101 -9.926 1.00 97.00 106 LEU A N 1
ATOM 799 C CA . LEU A 1 106 ? 2.847 -1.261 -8.770 1.00 97.00 106 LEU A CA 1
ATOM 800 C C . LEU A 1 106 ? 1.974 -0.015 -8.728 1.00 97.00 106 LEU A C 1
ATOM 802 O O . LEU A 1 106 ? 1.473 0.306 -7.655 1.00 97.00 106 LEU A O 1
ATOM 806 N N . GLN A 1 107 ? 1.738 0.659 -9.852 1.00 97.94 107 GLN A N 1
ATOM 807 C CA . GLN A 1 107 ? 0.861 1.833 -9.887 1.00 97.94 107 GLN A CA 1
ATOM 808 C C . GLN A 1 107 ? -0.567 1.482 -9.444 1.00 97.94 107 GLN A C 1
ATOM 810 O O . GLN A 1 107 ? -1.139 2.152 -8.580 1.00 97.94 107 GLN A O 1
ATOM 815 N N . LEU A 1 108 ? -1.124 0.377 -9.951 1.00 98.12 108 LEU A N 1
ATOM 816 C CA . LEU A 1 108 ? -2.433 -0.127 -9.523 1.00 98.12 108 LEU A CA 1
ATOM 817 C C . LEU A 1 108 ? -2.438 -0.499 -8.038 1.00 98.12 108 LEU A C 1
ATOM 819 O O . LEU A 1 108 ? -3.376 -0.169 -7.310 1.00 98.12 108 LEU A O 1
ATOM 823 N N . LYS A 1 109 ? -1.377 -1.149 -7.555 1.00 97.75 109 LYS A N 1
ATOM 824 C CA . LYS A 1 109 ? -1.256 -1.529 -6.145 1.00 97.75 109 LYS A CA 1
ATOM 825 C C . LYS A 1 109 ? -1.078 -0.317 -5.225 1.00 97.75 109 LYS A C 1
ATOM 827 O O . LYS A 1 109 ? -1.604 -0.324 -4.110 1.00 97.75 109 LYS A O 1
ATOM 832 N N . THR A 1 110 ? -0.429 0.745 -5.692 1.00 98.44 110 THR A N 1
ATOM 833 C CA . THR A 1 110 ? -0.366 2.046 -5.016 1.00 98.44 110 THR A CA 1
ATOM 834 C C . THR A 1 110 ? -1.764 2.635 -4.867 1.00 98.44 110 THR A C 1
ATOM 836 O O . THR A 1 110 ? -2.163 2.941 -3.747 1.00 98.44 110 THR A O 1
ATOM 839 N N . LEU A 1 111 ? -2.555 2.694 -5.944 1.00 98.62 111 LEU A N 1
ATOM 840 C CA . LEU A 1 111 ? -3.940 3.189 -5.905 1.00 98.62 111 LEU A CA 1
ATOM 841 C C . LEU A 1 111 ? -4.838 2.364 -4.975 1.00 98.62 111 LEU A C 1
ATOM 843 O O . LEU A 1 111 ? -5.629 2.927 -4.220 1.00 98.62 111 LEU A O 1
ATOM 847 N N . GLN A 1 112 ? -4.695 1.038 -4.985 1.00 98.38 112 GLN A N 1
ATOM 848 C CA . GLN A 1 112 ? -5.403 0.158 -4.050 1.00 98.38 112 GLN A CA 1
ATOM 849 C C . GLN A 1 112 ? -5.014 0.444 -2.595 1.00 98.38 112 GLN A C 1
ATOM 851 O O . GLN A 1 112 ? -5.876 0.499 -1.722 1.00 98.38 112 GLN A O 1
ATOM 856 N N . THR A 1 113 ? -3.721 0.645 -2.327 1.00 98.50 113 THR A N 1
ATOM 857 C CA . THR A 1 113 ? -3.240 0.961 -0.974 1.00 98.50 113 THR A CA 1
ATOM 858 C C . THR A 1 113 ? -3.727 2.334 -0.526 1.00 98.50 113 THR A C 1
ATOM 860 O O . THR A 1 113 ? -4.169 2.465 0.610 1.00 98.50 113 THR A O 1
ATOM 863 N N . MET A 1 114 ? -3.725 3.328 -1.420 1.00 98.38 114 MET A N 1
ATOM 864 C CA . MET A 1 114 ? -4.287 4.651 -1.146 1.00 98.38 114 MET A CA 1
ATOM 865 C C . MET A 1 114 ? -5.752 4.559 -0.732 1.00 98.38 114 MET A C 1
ATOM 867 O O . MET A 1 114 ? -6.139 5.147 0.275 1.00 98.38 114 MET A O 1
ATOM 871 N N . LEU A 1 115 ? -6.560 3.786 -1.461 1.00 98.31 115 LEU A N 1
ATOM 872 C CA . LEU A 1 115 ? -7.968 3.623 -1.117 1.00 98.31 115 LEU A CA 1
ATOM 873 C C . LEU A 1 115 ? -8.156 2.996 0.273 1.00 98.31 115 LEU A C 1
ATOM 875 O O . LEU A 1 115 ? -8.981 3.468 1.051 1.00 98.31 115 LEU A O 1
ATOM 879 N N . ILE A 1 116 ? -7.358 1.978 0.603 1.00 98.31 116 ILE A N 1
ATOM 880 C CA . ILE A 1 116 ? -7.374 1.341 1.928 1.00 98.31 116 ILE A CA 1
ATOM 881 C C . ILE A 1 116 ? -6.984 2.340 3.024 1.00 98.31 116 ILE A C 1
ATOM 883 O O . ILE A 1 116 ? -7.628 2.365 4.070 1.00 98.31 116 ILE A O 1
ATOM 887 N N . VAL A 1 117 ? -5.988 3.202 2.787 1.00 98.44 117 VAL A N 1
ATOM 888 C CA . VAL A 1 117 ? -5.614 4.272 3.728 1.00 98.44 117 VAL A CA 1
ATOM 889 C C . VAL A 1 117 ? -6.816 5.176 4.013 1.00 98.44 117 VAL A C 1
ATOM 891 O O . VAL A 1 117 ? -7.171 5.336 5.179 1.00 98.44 117 VAL A O 1
ATOM 894 N N . PHE A 1 118 ? -7.503 5.675 2.978 1.00 98.19 118 PHE A N 1
ATOM 895 C CA . PHE A 1 118 ? -8.691 6.530 3.132 1.00 98.19 118 PHE A CA 1
ATOM 896 C C . PHE A 1 118 ? -9.868 5.856 3.859 1.00 98.19 118 PHE A C 1
ATOM 898 O O . PHE A 1 118 ? -10.672 6.546 4.481 1.00 98.19 118 PHE A O 1
ATOM 905 N N . GLN A 1 119 ? -9.982 4.530 3.783 1.00 97.50 119 GLN A N 1
ATOM 906 C CA . GLN A 1 119 ? -11.051 3.751 4.424 1.00 97.50 119 GLN A CA 1
ATOM 907 C C . GLN A 1 119 ? -10.709 3.282 5.848 1.00 97.50 119 GLN A C 1
ATOM 909 O O . GLN A 1 119 ? -11.572 2.737 6.534 1.00 97.50 119 GLN A O 1
ATOM 914 N N . SER A 1 120 ? -9.462 3.459 6.284 1.00 97.00 120 SER A N 1
ATOM 915 C CA . SER A 1 120 ? -8.946 2.955 7.562 1.00 97.00 120 SER A CA 1
ATOM 916 C C . SER A 1 120 ? -8.838 4.046 8.630 1.00 97.00 120 SER A C 1
ATOM 918 O O . SER A 1 120 ? -9.096 5.226 8.382 1.00 97.00 120 SER A O 1
ATOM 920 N N . HIS A 1 121 ? -8.370 3.673 9.824 1.00 95.50 121 HIS A N 1
ATOM 921 C CA . HIS A 1 121 ? -7.994 4.624 10.876 1.00 95.50 121 HIS A CA 1
ATOM 922 C C . HIS A 1 121 ? -6.767 5.482 10.524 1.00 95.50 121 HIS A C 1
ATOM 924 O O . HIS A 1 121 ? -6.469 6.427 11.248 1.00 95.50 121 HIS A O 1
ATOM 930 N N . LEU A 1 122 ? -6.052 5.166 9.436 1.00 97.06 122 LEU A N 1
ATOM 931 C CA . LEU A 1 122 ? -4.947 5.970 8.903 1.00 97.06 122 LEU A CA 1
ATOM 932 C C . LEU A 1 122 ? -5.395 7.023 7.888 1.00 97.06 122 LEU A C 1
ATOM 934 O O . LEU A 1 122 ? -4.543 7.599 7.209 1.00 97.06 122 LEU A O 1
ATOM 938 N N . ARG A 1 123 ? -6.702 7.256 7.727 1.00 96.44 123 ARG A N 1
ATOM 939 C CA . ARG A 1 123 ? -7.182 8.317 6.838 1.00 96.44 123 ARG A CA 1
ATOM 940 C C . ARG A 1 123 ? -6.446 9.638 7.151 1.00 96.44 123 ARG A C 1
ATOM 942 O O . ARG A 1 123 ? -6.239 9.944 8.327 1.00 96.44 123 ARG A O 1
ATOM 949 N N . PRO A 1 124 ? -6.033 10.419 6.142 1.00 96.69 124 PRO A N 1
ATOM 950 C CA . PRO A 1 124 ? -5.396 11.705 6.393 1.00 96.69 124 PRO A CA 1
ATOM 951 C C . PRO A 1 124 ? -6.352 12.659 7.115 1.00 96.69 124 PRO A C 1
ATOM 953 O O . PRO A 1 124 ? -7.501 12.799 6.703 1.00 96.69 124 PRO A O 1
ATOM 956 N N . GLU A 1 125 ? -5.882 13.315 8.175 1.00 93.00 125 GLU A N 1
ATOM 957 C CA . GLU A 1 125 ? -6.675 14.300 8.934 1.00 93.00 125 GLU A CA 1
ATOM 958 C C . GLU A 1 125 ? -6.095 15.717 8.834 1.00 93.00 125 GLU A C 1
ATOM 960 O O . GLU A 1 125 ? -6.837 16.693 8.900 1.00 93.00 125 GLU A O 1
ATOM 965 N N . SER A 1 126 ? -4.780 15.846 8.629 1.00 94.81 126 SER A N 1
ATOM 966 C CA . SER A 1 126 ? -4.143 17.142 8.392 1.00 94.81 126 SER A CA 1
ATOM 967 C C . SER A 1 126 ? -4.271 17.565 6.926 1.00 94.81 126 SER A C 1
ATOM 969 O O . SER A 1 126 ? -4.297 16.725 6.024 1.00 94.81 126 SER A O 1
ATOM 971 N N . GLU A 1 127 ? -4.303 18.875 6.674 1.00 95.19 127 GLU A N 1
ATOM 972 C CA . GLU A 1 127 ? -4.298 19.428 5.312 1.00 95.19 127 GLU A CA 1
ATOM 973 C C . GLU A 1 127 ? -3.073 18.953 4.513 1.00 95.19 127 GLU A C 1
ATOM 975 O O . GLU A 1 127 ? -3.193 18.568 3.349 1.00 95.19 127 GLU A O 1
ATOM 980 N N . GLU A 1 128 ? -1.904 18.905 5.160 1.00 96.81 128 GLU A N 1
ATOM 981 C CA . GLU A 1 128 ? -0.656 18.436 4.557 1.00 96.81 128 GLU A CA 1
ATOM 982 C C . GLU A 1 128 ? -0.786 16.979 4.091 1.00 96.81 128 GLU A C 1
ATOM 984 O O . GLU A 1 128 ? -0.600 16.694 2.906 1.00 96.81 128 GLU A O 1
ATOM 989 N N . ASP A 1 129 ? -1.172 16.063 4.982 1.00 97.00 129 ASP A N 1
ATOM 990 C CA . ASP A 1 129 ? -1.285 14.638 4.653 1.00 97.00 129 ASP A CA 1
ATOM 991 C C . ASP A 1 129 ? -2.389 14.390 3.611 1.00 97.00 129 ASP A C 1
ATOM 993 O O . ASP A 1 129 ? -2.227 13.556 2.716 1.00 97.00 129 ASP A O 1
ATOM 997 N N . MET A 1 130 ? -3.493 15.144 3.685 1.00 97.81 130 MET A N 1
ATOM 998 C CA . MET A 1 130 ? -4.591 15.081 2.719 1.00 97.81 130 MET A CA 1
ATOM 999 C C . MET A 1 130 ? -4.131 15.493 1.321 1.00 97.81 130 MET A C 1
ATOM 1001 O O . MET A 1 130 ? -4.400 14.792 0.342 1.00 97.81 130 MET A O 1
ATOM 1005 N N . SER A 1 131 ? -3.403 16.609 1.227 1.00 97.88 131 SER A N 1
ATOM 1006 C CA . SER A 1 131 ? -2.867 17.114 -0.038 1.00 97.88 131 SER A CA 1
ATOM 1007 C C . SER A 1 131 ? -1.900 16.114 -0.674 1.00 97.88 131 SER A C 1
ATOM 1009 O O . SER A 1 131 ? -1.995 15.844 -1.871 1.00 97.88 131 SER A O 1
ATOM 1011 N N . GLN A 1 132 ? -1.029 15.490 0.129 1.00 98.12 132 GLN A N 1
ATOM 1012 C CA . GLN A 1 132 ? -0.104 14.459 -0.338 1.00 98.12 132 GLN A CA 1
ATOM 1013 C C . GLN A 1 132 ? -0.863 13.227 -0.843 1.00 98.12 132 GLN A C 1
ATOM 1015 O O . GLN A 1 132 ? -0.601 12.746 -1.945 1.00 98.12 132 GLN A O 1
ATOM 1020 N N . ALA A 1 133 ? -1.834 12.736 -0.071 1.00 98.25 133 ALA A N 1
ATOM 1021 C CA . ALA A 1 133 ? -2.619 11.556 -0.414 1.00 98.25 133 ALA A CA 1
ATOM 1022 C C . ALA A 1 133 ? -3.422 11.738 -1.715 1.00 98.25 133 ALA A C 1
ATOM 1024 O O . ALA A 1 133 ? -3.373 10.883 -2.603 1.00 98.25 133 ALA A O 1
ATOM 1025 N N . LEU A 1 134 ? -4.133 12.860 -1.857 1.00 98.31 134 LEU A N 1
ATOM 1026 C CA . LEU A 1 134 ? -4.872 13.183 -3.080 1.00 98.31 134 LEU A CA 1
ATOM 1027 C C . LEU A 1 134 ? -3.928 13.461 -4.258 1.00 98.31 134 LEU A C 1
ATOM 1029 O O . LEU A 1 134 ? -4.211 13.036 -5.380 1.00 98.31 134 LEU A O 1
ATOM 1033 N N . GLY A 1 135 ? -2.787 14.102 -3.996 1.00 98.31 135 GLY A N 1
ATOM 1034 C CA . GLY A 1 135 ? -1.748 14.379 -4.985 1.00 98.31 135 GLY A CA 1
ATOM 1035 C C . GLY A 1 135 ? -1.185 13.116 -5.639 1.00 98.31 135 GLY A C 1
ATOM 1036 O O . GLY A 1 135 ? -0.983 13.106 -6.849 1.00 98.31 135 GLY A O 1
ATOM 1037 N N . ILE A 1 136 ? -1.013 12.021 -4.890 1.00 98.44 136 ILE A N 1
ATOM 1038 C CA . ILE A 1 136 ? -0.574 10.725 -5.443 1.00 98.44 136 ILE A CA 1
ATOM 1039 C C . ILE A 1 136 ? -1.592 10.180 -6.459 1.00 98.44 136 ILE A C 1
ATOM 1041 O O . ILE A 1 136 ? -1.218 9.723 -7.542 1.00 98.44 136 ILE A O 1
ATOM 1045 N N . CYS A 1 137 ? -2.888 10.243 -6.139 1.00 98.38 137 CYS A N 1
ATOM 1046 C CA . CYS A 1 137 ? -3.945 9.798 -7.049 1.00 98.38 137 CYS A CA 1
ATOM 1047 C C . CYS A 1 137 ? -3.996 10.660 -8.320 1.00 98.38 137 CYS A C 1
ATOM 1049 O O . CYS A 1 137 ? -4.095 10.119 -9.421 1.00 98.38 137 CYS A O 1
ATOM 1051 N N . LEU A 1 138 ? -3.895 11.986 -8.175 1.00 98.19 138 LEU A N 1
ATOM 1052 C CA . LEU A 1 138 ? -3.868 12.919 -9.306 1.00 98.19 138 LEU A CA 1
ATOM 1053 C C . LEU A 1 138 ? -2.628 12.723 -10.182 1.00 98.19 138 LEU A C 1
ATOM 1055 O O . LEU A 1 138 ? -2.748 12.691 -11.403 1.00 98.19 138 LEU A O 1
ATOM 1059 N N . HIS A 1 139 ? -1.461 12.491 -9.576 1.00 98.12 139 HIS A N 1
ATOM 1060 C CA . HIS A 1 139 ? -0.234 12.191 -10.307 1.00 98.12 139 HIS A CA 1
ATOM 1061 C C . HIS A 1 139 ? -0.421 10.999 -11.254 1.00 98.12 139 HIS A C 1
ATOM 1063 O O . HIS A 1 139 ? -0.100 11.089 -12.437 1.00 98.12 139 HIS A O 1
ATOM 1069 N N . LEU A 1 140 ? -0.987 9.892 -10.762 1.00 97.88 140 LEU A N 1
ATOM 1070 C CA . LEU A 1 140 ? -1.229 8.702 -11.583 1.00 97.88 140 LEU A CA 1
ATOM 1071 C C . LEU A 1 140 ? -2.327 8.902 -12.635 1.00 97.88 140 LEU A C 1
ATOM 1073 O O . LEU A 1 140 ? -2.258 8.275 -13.693 1.00 97.88 140 LEU A O 1
ATOM 1077 N N . LEU A 1 141 ? -3.308 9.764 -12.358 1.00 97.38 141 LEU A N 1
ATOM 1078 C CA . LEU A 1 141 ? -4.383 10.125 -13.282 1.00 97.38 141 LEU A CA 1
ATOM 1079 C C . LEU A 1 141 ? -3.884 10.972 -14.463 1.00 97.38 141 LEU A C 1
ATOM 1081 O O . LEU A 1 141 ? -4.305 10.760 -15.602 1.00 97.38 141 LEU A O 1
ATOM 1085 N N . GLU A 1 142 ? -3.002 11.931 -14.194 1.00 95.69 142 GLU A N 1
ATOM 1086 C CA . GLU A 1 142 ? -2.525 12.900 -15.186 1.00 95.69 142 GLU A CA 1
ATOM 1087 C C . GLU A 1 142 ? -1.241 12.457 -15.891 1.00 95.69 142 GLU A C 1
ATOM 1089 O O . GLU A 1 142 ? -0.955 12.909 -17.002 1.00 95.69 142 GLU A O 1
ATOM 1094 N N . SER A 1 143 ? -0.475 11.549 -15.283 1.00 92.75 143 SER A N 1
ATOM 1095 C CA . SER A 1 143 ? 0.775 11.051 -15.849 1.00 92.75 143 SER A CA 1
ATOM 1096 C C . SER A 1 143 ? 0.550 10.405 -17.217 1.00 92.75 143 SER A C 1
ATOM 1098 O O . SER A 1 143 ? -0.181 9.426 -17.370 1.00 92.75 143 SER A O 1
ATOM 1100 N N . SER A 1 144 ? 1.257 10.923 -18.224 1.00 87.69 144 SER A N 1
ATOM 1101 C CA . SER A 1 144 ? 1.304 10.346 -19.572 1.00 87.69 144 SER A CA 1
ATOM 1102 C C . SER A 1 144 ? 2.034 9.002 -19.627 1.00 87.69 144 SER A C 1
ATOM 1104 O O . SER A 1 144 ? 1.953 8.302 -20.632 1.00 87.69 144 SER A O 1
ATOM 1106 N N . ARG A 1 145 ? 2.758 8.644 -18.558 1.00 88.56 145 ARG A N 1
ATOM 1107 C CA . ARG A 1 145 ? 3.454 7.358 -18.415 1.00 88.56 145 ARG A CA 1
ATOM 1108 C C . ARG A 1 145 ? 2.547 6.254 -17.869 1.00 88.56 145 ARG A C 1
ATOM 1110 O O . ARG A 1 145 ? 2.934 5.093 -17.929 1.00 88.56 145 ARG A O 1
ATOM 1117 N N . SER A 1 146 ? 1.384 6.603 -17.324 1.00 92.81 146 SER A N 1
ATOM 1118 C CA . SER A 1 146 ? 0.402 5.640 -16.829 1.00 92.81 146 SER A CA 1
ATOM 1119 C C . SER A 1 146 ? -0.430 5.084 -17.984 1.00 92.81 146 SER A C 1
ATOM 1121 O O . SER A 1 146 ? -0.853 5.831 -18.866 1.00 92.81 146 SER A O 1
ATOM 1123 N N . SER A 1 147 ? -0.719 3.785 -17.956 1.00 96.38 147 SER A N 1
ATOM 1124 C CA . SER A 1 147 ? -1.659 3.171 -18.897 1.00 96.38 147 SER A CA 1
ATOM 1125 C C . SER A 1 147 ? -3.103 3.613 -18.631 1.00 96.38 147 SER A C 1
ATOM 1127 O O . SER A 1 147 ? -3.440 4.139 -17.565 1.00 96.38 147 SER A O 1
ATOM 1129 N N . ASP A 1 148 ? -3.993 3.381 -19.597 1.00 96.88 148 ASP A N 1
ATOM 1130 C CA . ASP A 1 148 ? -5.410 3.742 -19.464 1.00 96.88 148 ASP A CA 1
ATOM 1131 C C . ASP A 1 148 ? -6.091 3.021 -18.292 1.00 96.88 148 ASP A C 1
ATOM 1133 O O . ASP A 1 148 ? -6.943 3.600 -17.616 1.00 96.88 148 ASP A O 1
ATOM 1137 N N . SER A 1 149 ? -5.697 1.777 -18.001 1.00 97.12 149 SER A N 1
ATOM 1138 C CA . SER A 1 149 ? -6.170 1.020 -16.835 1.00 97.12 149 SER A CA 1
ATOM 1139 C C . SER A 1 149 ? -5.819 1.738 -15.527 1.00 97.12 149 SER A C 1
ATOM 1141 O O . SER A 1 149 ? -6.689 1.922 -14.668 1.00 97.12 149 SER A O 1
ATOM 1143 N N . VAL A 1 150 ? -4.573 2.203 -15.390 1.00 98.25 150 VAL A N 1
ATOM 1144 C CA . VAL A 1 150 ? -4.087 2.961 -14.228 1.00 98.25 150 VAL A CA 1
ATOM 1145 C C . VAL A 1 150 ? -4.817 4.287 -14.116 1.00 98.25 150 VAL A C 1
ATOM 1147 O O . VAL A 1 150 ? -5.330 4.596 -13.043 1.00 98.25 150 VAL A O 1
ATOM 1150 N N . ARG A 1 151 ? -4.939 5.043 -15.211 1.00 98.31 151 ARG A N 1
ATOM 1151 C CA . ARG A 1 151 ? -5.632 6.341 -15.224 1.00 98.31 151 ARG A CA 1
ATOM 1152 C C . ARG A 1 151 ? -7.104 6.208 -14.833 1.00 98.31 151 ARG A C 1
ATOM 1154 O O . ARG A 1 151 ? -7.586 6.954 -13.984 1.00 98.31 151 ARG A O 1
ATOM 1161 N N . ASN A 1 152 ? -7.814 5.227 -15.388 1.00 97.81 152 ASN A N 1
ATOM 1162 C CA . ASN A 1 152 ? -9.214 4.964 -15.041 1.00 97.81 152 ASN A CA 1
ATOM 1163 C C . ASN A 1 152 ? -9.370 4.558 -13.570 1.00 97.81 152 ASN A C 1
ATOM 1165 O O . ASN A 1 152 ? -10.273 5.040 -12.880 1.00 97.81 152 ASN A O 1
ATOM 1169 N N . THR A 1 153 ? -8.461 3.716 -13.074 1.00 98.44 153 THR A N 1
ATOM 1170 C CA . THR A 1 153 ? -8.427 3.323 -11.660 1.00 98.44 153 THR A CA 1
ATOM 1171 C C . THR A 1 153 ? -8.132 4.531 -10.771 1.00 98.44 153 THR A C 1
ATOM 1173 O O . THR A 1 153 ? -8.818 4.726 -9.773 1.00 98.44 153 THR A O 1
ATOM 1176 N N . ALA A 1 154 ? -7.194 5.398 -11.156 1.00 98.56 154 ALA A N 1
ATOM 1177 C CA . ALA A 1 154 ? -6.850 6.611 -10.422 1.00 98.56 154 ALA A CA 1
ATOM 1178 C C . ALA A 1 154 ? -8.035 7.579 -10.339 1.00 98.56 154 ALA A C 1
ATOM 1180 O O . ALA A 1 154 ? -8.336 8.082 -9.258 1.00 98.56 154 ALA A O 1
ATOM 1181 N N . ALA A 1 155 ? -8.772 7.772 -11.438 1.00 98.44 155 ALA A N 1
ATOM 1182 C CA . ALA A 1 155 ? -9.989 8.583 -11.454 1.00 98.44 155 ALA A CA 1
ATOM 1183 C C . ALA A 1 155 ? -11.080 8.024 -10.527 1.00 98.44 155 ALA A C 1
ATOM 1185 O O . ALA A 1 155 ? -11.809 8.784 -9.884 1.00 98.44 155 ALA A O 1
ATOM 1186 N N . ALA A 1 156 ? -11.240 6.698 -10.475 1.00 98.44 156 ALA A N 1
ATOM 1187 C CA . ALA A 1 156 ? -12.182 6.049 -9.567 1.00 98.44 156 ALA A CA 1
ATOM 1188 C C . ALA A 1 156 ? -11.747 6.205 -8.102 1.00 98.44 156 ALA A C 1
ATOM 1190 O O . ALA A 1 156 ? -12.538 6.674 -7.282 1.00 98.44 156 ALA A O 1
ATOM 1191 N N . THR A 1 157 ? -10.483 5.903 -7.795 1.00 98.56 157 THR A N 1
ATOM 1192 C CA . THR A 1 157 ? -9.905 6.044 -6.455 1.00 98.56 157 THR A CA 1
ATOM 1193 C C . THR A 1 157 ? -9.968 7.486 -5.963 1.00 98.56 157 THR A C 1
ATOM 1195 O O . THR A 1 157 ? -10.357 7.710 -4.823 1.00 98.56 157 THR A O 1
ATOM 1198 N N . PHE A 1 158 ? -9.652 8.474 -6.806 1.00 98.56 158 PHE A N 1
ATOM 1199 C CA . PHE A 1 158 ? -9.716 9.891 -6.444 1.00 98.56 158 PHE A CA 1
ATOM 1200 C C . PHE A 1 158 ? -11.140 10.316 -6.077 1.00 98.56 158 PHE A C 1
ATOM 1202 O O . PHE A 1 158 ? -11.357 10.878 -5.006 1.00 98.56 158 PHE A O 1
ATOM 1209 N N . ARG A 1 159 ? -12.133 9.991 -6.919 1.00 98.56 159 ARG A N 1
ATOM 1210 C CA . ARG A 1 159 ? -13.544 10.291 -6.619 1.00 98.56 159 ARG A CA 1
ATOM 1211 C C . ARG A 1 159 ? -13.995 9.644 -5.313 1.00 98.56 159 ARG A C 1
ATOM 1213 O O . ARG A 1 159 ? -14.694 10.282 -4.532 1.00 98.56 159 ARG A O 1
ATOM 1220 N N . GLN A 1 160 ? -13.584 8.402 -5.066 1.00 98.44 160 GLN A N 1
ATOM 1221 C CA . GLN A 1 160 ? -13.925 7.695 -3.836 1.00 98.44 160 GLN A CA 1
ATOM 1222 C C . GLN A 1 160 ? -13.232 8.293 -2.607 1.00 98.44 160 GLN A C 1
ATOM 1224 O O . GLN A 1 160 ? -13.877 8.453 -1.577 1.00 98.44 160 GLN A O 1
ATOM 1229 N N . ALA A 1 161 ? -11.956 8.663 -2.715 1.00 98.19 161 ALA A N 1
ATOM 1230 C CA . ALA A 1 161 ? -11.226 9.342 -1.651 1.00 98.19 161 ALA A CA 1
ATOM 1231 C C . ALA A 1 161 ? -11.902 10.667 -1.283 1.00 98.19 161 ALA A C 1
ATOM 1233 O O . ALA A 1 161 ? -12.188 10.899 -0.114 1.00 98.19 161 ALA A O 1
ATOM 1234 N N . VAL A 1 162 ? -12.245 11.492 -2.277 1.00 98.00 162 VAL A N 1
ATOM 1235 C CA . VAL A 1 162 ? -12.970 12.750 -2.054 1.00 98.00 162 VAL A CA 1
ATOM 1236 C C . VAL A 1 162 ? -14.316 12.494 -1.373 1.00 98.00 162 VAL A C 1
ATOM 1238 O O . VAL A 1 162 ? -14.615 13.145 -0.377 1.00 98.00 162 VAL A O 1
ATOM 1241 N N . ALA A 1 163 ? -15.103 11.520 -1.841 1.00 97.62 163 ALA A N 1
ATOM 1242 C CA . ALA A 1 163 ? -16.371 11.169 -1.198 1.00 97.62 163 ALA A CA 1
ATOM 1243 C C . ALA A 1 163 ? -16.185 10.778 0.280 1.00 97.62 163 ALA A C 1
ATOM 1245 O O . ALA A 1 163 ? -16.883 11.309 1.138 1.00 97.62 163 ALA A O 1
ATOM 1246 N N . LEU A 1 164 ? -15.188 9.940 0.590 1.00 97.25 164 LEU A N 1
ATOM 1247 C CA . LEU A 1 164 ? -14.861 9.548 1.965 1.00 97.25 164 LEU A CA 1
ATOM 1248 C C . LEU A 1 164 ? -14.459 10.747 2.831 1.00 97.25 164 LEU A C 1
ATOM 1250 O O . LEU A 1 164 ? -14.833 10.811 3.998 1.00 97.25 164 LEU A O 1
ATOM 1254 N N . VAL A 1 165 ? -13.712 11.707 2.284 1.00 95.69 165 VAL A N 1
ATOM 1255 C CA . VAL A 1 165 ? -13.358 12.939 3.005 1.00 95.69 165 VAL A CA 1
ATOM 1256 C C . VAL A 1 165 ? -14.616 13.722 3.375 1.00 95.69 165 VAL A C 1
ATOM 1258 O O . VAL A 1 165 ? -14.777 14.088 4.537 1.00 95.69 165 VAL A O 1
ATOM 1261 N N . PHE A 1 166 ? -15.534 13.925 2.429 1.00 94.94 166 PHE A N 1
ATOM 1262 C CA . PHE A 1 166 ? -16.794 14.621 2.702 1.00 94.94 166 PHE A CA 1
ATOM 1263 C C . PHE A 1 166 ? -17.674 13.870 3.708 1.00 94.94 166 PHE A C 1
ATOM 1265 O O . PHE A 1 166 ? -18.199 14.496 4.629 1.00 94.94 166 PHE A O 1
ATOM 1272 N N . ASP A 1 167 ? -17.791 12.547 3.588 1.00 93.38 167 ASP A N 1
ATOM 1273 C CA . ASP A 1 167 ? -18.537 11.723 4.545 1.00 93.38 167 ASP A CA 1
ATOM 1274 C C . ASP A 1 167 ? -17.962 11.857 5.965 1.00 93.38 167 ASP A C 1
ATOM 1276 O O . ASP A 1 167 ? -18.709 12.004 6.935 1.00 93.38 167 ASP A O 1
ATOM 1280 N N . ASN A 1 168 ? -16.632 11.882 6.096 1.00 89.69 168 ASN A N 1
ATOM 1281 C CA . ASN A 1 168 ? -15.963 12.076 7.382 1.00 89.69 168 ASN A CA 1
ATOM 1282 C C . ASN A 1 168 ? -16.210 13.474 7.965 1.00 89.69 168 ASN A C 1
ATOM 1284 O O . ASN A 1 168 ? -16.431 13.584 9.168 1.00 89.69 168 ASN A O 1
ATOM 1288 N N . VAL A 1 169 ? -16.218 14.527 7.141 1.00 90.94 169 VAL A N 1
ATOM 1289 C CA . VAL A 1 169 ? -16.543 15.892 7.594 1.00 90.94 169 VAL A CA 1
ATOM 1290 C C . VAL A 1 169 ? -17.982 15.966 8.102 1.00 90.94 169 VAL A C 1
ATOM 1292 O O . VAL A 1 169 ? -18.226 16.511 9.174 1.00 90.94 169 VAL A O 1
ATOM 1295 N N . VAL A 1 170 ? -18.937 15.368 7.382 1.00 92.19 170 VAL A N 1
ATOM 1296 C CA . VAL A 1 170 ? -20.345 15.315 7.810 1.00 92.19 170 VAL A CA 1
ATOM 1297 C C . VAL A 1 170 ? -20.487 14.619 9.164 1.00 92.19 170 VAL A C 1
ATOM 1299 O O . VAL A 1 170 ? -21.221 15.105 10.025 1.00 92.19 170 VAL A O 1
ATOM 1302 N N . LEU A 1 171 ? -19.771 13.510 9.369 1.00 87.44 171 LEU A N 1
ATOM 1303 C CA . LEU A 1 171 ? -19.763 12.782 10.639 1.00 87.44 171 LEU A CA 1
ATOM 1304 C C . LEU A 1 171 ? -19.100 13.579 11.771 1.00 87.44 171 LEU A C 1
ATOM 1306 O O . LEU A 1 171 ? -19.649 13.626 12.870 1.00 87.44 171 LEU A O 1
ATOM 1310 N N . ALA A 1 172 ? -17.948 14.202 11.514 1.00 86.81 172 ALA A N 1
ATOM 1311 C CA . ALA A 1 172 ? -17.198 14.965 12.512 1.00 86.81 172 ALA A CA 1
ATOM 1312 C C . ALA A 1 172 ? -17.968 16.206 12.992 1.00 86.81 172 ALA A C 1
ATOM 1314 O O . ALA A 1 172 ? -18.025 16.474 14.190 1.00 86.81 172 ALA A O 1
ATOM 1315 N N . GLU A 1 173 ? -18.626 16.908 12.070 1.00 87.75 173 GLU A N 1
ATOM 1316 C CA . GLU A 1 173 ? -19.390 18.132 12.343 1.00 87.75 173 GLU A CA 1
ATOM 1317 C C . GLU A 1 173 ? -20.855 17.856 12.736 1.00 87.75 173 GLU A C 1
ATOM 1319 O O . GLU A 1 173 ? -21.645 18.782 12.914 1.00 87.75 173 GLU A O 1
ATOM 1324 N N . SER A 1 174 ? -21.250 16.581 12.870 1.00 86.50 174 SER A N 1
ATOM 1325 C CA . SER A 1 174 ? -22.635 16.168 13.167 1.00 86.50 174 SER A CA 1
ATOM 1326 C C . SER A 1 174 ? -23.676 16.789 12.221 1.00 86.50 174 SER A C 1
ATOM 1328 O O . SER A 1 174 ? -24.808 17.087 12.616 1.00 86.50 174 SER A O 1
ATOM 1330 N N . LEU A 1 175 ? -23.296 17.001 10.960 1.00 81.88 175 LEU A N 1
ATOM 1331 C CA . LEU A 1 175 ? -24.161 17.620 9.963 1.00 81.88 175 LEU A CA 1
ATOM 1332 C C . LEU A 1 175 ? -25.279 16.649 9.553 1.00 81.88 175 LEU A C 1
ATOM 1334 O O . LEU A 1 175 ? -25.077 15.431 9.517 1.00 81.88 175 LEU A O 1
ATOM 1338 N N . PRO A 1 176 ? -26.475 17.157 9.206 1.00 77.88 176 PRO A N 1
ATOM 1339 C CA . PRO A 1 176 ? -27.545 16.306 8.715 1.00 77.88 176 PRO A CA 1
ATOM 1340 C C . PRO A 1 176 ? -27.089 15.582 7.444 1.00 77.88 176 PRO A C 1
ATOM 1342 O O . PRO A 1 176 ? -26.712 16.206 6.452 1.00 77.88 176 PRO A O 1
ATOM 1345 N N . THR A 1 177 ? -27.152 14.249 7.460 1.00 71.75 177 THR A N 1
ATOM 1346 C CA . THR A 1 177 ? -26.887 13.427 6.276 1.00 71.75 177 THR A CA 1
ATOM 1347 C C . THR A 1 177 ? -28.015 13.655 5.278 1.00 71.75 177 THR A C 1
ATOM 1349 O O . THR A 1 177 ? -29.100 13.081 5.377 1.00 71.75 177 THR A O 1
ATOM 1352 N N . GLY A 1 178 ? -27.782 14.557 4.326 1.00 59.41 178 GLY A N 1
ATOM 1353 C CA . GLY A 1 178 ? -28.723 14.899 3.270 1.00 59.41 178 GLY A CA 1
ATOM 1354 C C . GLY A 1 178 ? -28.948 13.730 2.315 1.00 59.41 178 GLY A C 1
ATOM 1355 O O . GLY A 1 178 ? -28.495 13.756 1.177 1.00 59.41 178 GLY A O 1
ATOM 1356 N N . LYS A 1 179 ? -29.694 12.704 2.736 1.00 52.81 179 LYS A N 1
ATOM 1357 C CA . LYS A 1 179 ? -30.391 11.832 1.793 1.00 52.81 179 LYS A CA 1
ATOM 1358 C C . LYS A 1 179 ? -31.529 12.659 1.216 1.00 52.81 179 LYS A C 1
ATOM 1360 O O . LYS A 1 179 ? -32.625 12.688 1.774 1.00 52.81 179 LYS A O 1
ATOM 1365 N N . ALA A 1 180 ? -31.270 13.348 0.110 1.00 49.00 180 ALA A N 1
ATOM 1366 C CA . ALA A 1 180 ? -32.340 13.839 -0.741 1.00 49.00 180 ALA A CA 1
ATOM 1367 C C . ALA A 1 180 ? -33.162 12.620 -1.195 1.00 49.00 180 ALA A C 1
ATOM 1369 O O . ALA A 1 180 ? -32.800 11.916 -2.135 1.00 49.00 180 ALA A O 1
ATOM 1370 N N . SER A 1 181 ? -34.242 12.316 -0.474 1.00 36.12 181 SER A N 1
ATOM 1371 C CA . SER A 1 181 ? -35.263 11.400 -0.971 1.00 36.12 181 SER A CA 1
ATOM 1372 C C . SER A 1 181 ? -35.862 12.013 -2.237 1.00 36.12 181 SER A C 1
ATOM 1374 O O . SER A 1 181 ? -36.208 13.197 -2.213 1.00 36.12 181 SER A O 1
ATOM 1376 N N . PRO A 1 182 ? -36.062 11.248 -3.323 1.00 46.59 182 PRO A N 1
ATOM 1377 C CA . PRO A 1 182 ? -36.838 11.703 -4.466 1.00 46.59 182 PRO A CA 1
ATOM 1378 C C . PRO A 1 182 ? -38.324 11.608 -4.101 1.00 46.59 182 PRO A C 1
ATOM 1380 O O . PRO A 1 182 ? -39.065 10.779 -4.619 1.00 46.59 182 PRO A O 1
ATOM 1383 N N . ALA A 1 183 ? -38.765 12.416 -3.143 1.00 41.91 183 ALA A N 1
ATOM 1384 C CA . ALA A 1 183 ? -40.158 12.486 -2.745 1.00 41.91 183 ALA A CA 1
ATOM 1385 C C . ALA A 1 183 ? -40.557 13.953 -2.597 1.00 41.91 183 ALA A C 1
ATOM 1387 O O . ALA A 1 183 ? -40.175 14.618 -1.640 1.00 41.91 183 ALA A O 1
ATOM 1388 N N . ARG A 1 184 ? -41.409 14.380 -3.540 1.00 38.72 184 ARG A N 1
ATOM 1389 C CA . ARG A 1 184 ? -42.163 15.645 -3.606 1.00 38.72 184 ARG A CA 1
ATOM 1390 C C . ARG A 1 184 ? -41.468 16.808 -4.325 1.00 38.72 184 ARG A C 1
ATOM 1392 O O . ARG A 1 184 ? -41.254 17.875 -3.766 1.00 38.72 184 ARG A O 1
ATOM 1399 N N . LEU A 1 185 ? -41.316 16.657 -5.643 1.00 44.41 185 LEU A N 1
ATOM 1400 C CA . LEU A 1 185 ? -41.639 17.755 -6.564 1.00 44.41 185 LEU A CA 1
ATOM 1401 C C . LEU A 1 185 ? -43.148 18.032 -6.448 1.00 44.41 185 LEU A C 1
ATOM 1403 O O . LEU A 1 185 ? -43.961 17.473 -7.177 1.00 44.41 185 LEU A O 1
ATOM 1407 N N . GLY A 1 186 ? -43.519 18.832 -5.452 1.00 37.62 186 GLY A N 1
ATOM 1408 C CA . GLY A 1 186 ? -44.861 19.364 -5.263 1.00 37.62 186 GLY A CA 1
ATOM 1409 C C . GLY A 1 186 ? -44.784 20.882 -5.214 1.00 37.62 186 GLY A C 1
ATOM 1410 O O . GLY A 1 186 ? -44.370 21.436 -4.206 1.00 37.62 186 GLY A O 1
ATOM 1411 N N . SER A 1 187 ? -45.154 21.514 -6.329 1.00 47.31 187 SER A N 1
ATOM 1412 C CA . SER A 1 187 ? -45.588 22.909 -6.474 1.00 47.31 187 SER A CA 1
ATOM 1413 C C . SER A 1 187 ? -44.885 23.977 -5.632 1.00 47.31 187 SER A C 1
ATOM 1415 O O . SER A 1 187 ? -45.378 24.368 -4.580 1.00 47.31 187 SER A O 1
ATOM 1417 N N . SER A 1 188 ? -43.813 24.556 -6.177 1.00 45.22 188 SER A N 1
ATOM 1418 C CA . SER A 1 188 ? -43.485 25.991 -6.032 1.00 45.22 188 SER A CA 1
ATOM 1419 C C . SER A 1 188 ? -42.521 26.441 -7.141 1.00 45.22 188 SER A C 1
ATOM 1421 O O . SER A 1 188 ? -41.551 27.147 -6.904 1.00 45.22 188 SER A O 1
ATOM 1423 N N . ALA A 1 189 ? -42.770 26.015 -8.382 1.00 42.38 189 ALA A N 1
ATOM 1424 C CA . ALA A 1 189 ? -42.043 26.485 -9.563 1.00 42.38 189 ALA A CA 1
ATOM 1425 C C . ALA A 1 189 ? -42.957 27.376 -10.417 1.00 42.38 189 ALA A C 1
ATOM 1427 O O . ALA A 1 189 ? -43.258 27.062 -11.562 1.00 42.38 189 ALA A O 1
ATOM 1428 N N . SER A 1 190 ? -43.455 28.474 -9.843 1.00 45.50 190 SER 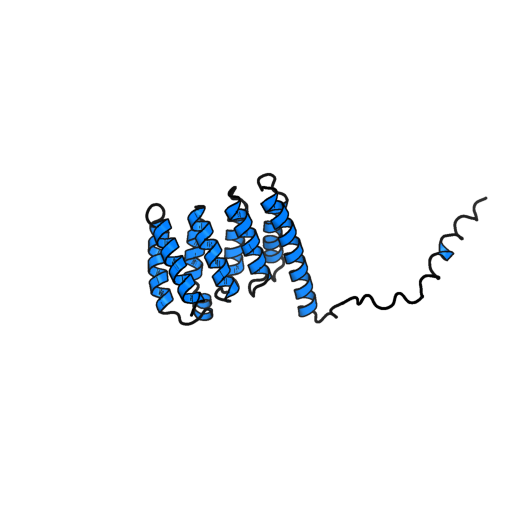A N 1
ATOM 1429 C CA . SER A 1 190 ? -44.248 29.454 -10.603 1.00 45.50 190 SER A CA 1
ATOM 1430 C C . SER A 1 190 ? -44.061 30.910 -10.171 1.00 45.50 190 SER A C 1
ATOM 1432 O O . SER A 1 190 ? -44.894 31.742 -10.513 1.00 45.50 190 SER A O 1
ATOM 1434 N N . SER A 1 191 ? -42.984 31.259 -9.453 1.00 46.31 191 SER A N 1
ATOM 1435 C CA . SER A 1 191 ? -42.803 32.646 -8.985 1.00 46.31 191 SER A CA 1
ATOM 1436 C C . SER A 1 191 ? -41.516 33.351 -9.423 1.00 46.31 191 SER A C 1
ATOM 1438 O O . SER A 1 191 ? -41.380 34.537 -9.147 1.00 46.31 191 SER A O 1
ATOM 1440 N N . VAL A 1 192 ? -40.592 32.693 -10.135 1.00 43.25 192 VAL A N 1
ATOM 1441 C CA . VAL A 1 192 ? -39.306 33.329 -10.511 1.00 43.25 192 VAL A CA 1
ATOM 1442 C C . VAL A 1 192 ? -39.148 33.544 -12.025 1.00 43.25 192 VAL A C 1
ATOM 1444 O O . VAL A 1 192 ? -38.413 34.432 -12.442 1.00 43.25 192 VAL A O 1
ATOM 1447 N N . ALA A 1 193 ? -39.914 32.844 -12.871 1.00 44.91 193 ALA A N 1
ATOM 1448 C CA . ALA A 1 193 ? -39.845 33.022 -14.328 1.00 44.91 193 ALA A CA 1
ATOM 1449 C C . ALA A 1 193 ? -40.574 34.280 -14.850 1.00 44.91 193 ALA A C 1
ATOM 1451 O O . ALA A 1 193 ? -40.241 34.781 -15.918 1.00 44.91 193 ALA A O 1
ATOM 1452 N N . ASN A 1 194 ? -41.515 34.850 -14.087 1.00 44.03 194 ASN A N 1
ATOM 1453 C CA . ASN A 1 194 ? -42.281 36.026 -14.525 1.00 44.03 194 ASN A CA 1
ATOM 1454 C C . ASN A 1 194 ? -41.562 37.368 -14.303 1.00 44.03 194 ASN A C 1
ATOM 1456 O O . ASN A 1 194 ? -42.066 38.399 -14.745 1.00 44.03 194 ASN A O 1
ATOM 1460 N N . ASN A 1 195 ? -40.396 37.375 -13.644 1.00 47.88 195 ASN A N 1
ATOM 1461 C CA . ASN A 1 195 ? -39.695 38.617 -13.304 1.00 47.88 195 ASN A CA 1
ATOM 1462 C C . ASN A 1 195 ? -38.548 38.983 -14.262 1.00 47.88 195 ASN A C 1
ATOM 1464 O O . ASN A 1 195 ? -37.978 40.060 -14.136 1.00 47.88 195 ASN A O 1
ATOM 1468 N N . VAL A 1 196 ? -38.233 38.132 -15.247 1.00 49.22 196 VAL A N 1
ATOM 1469 C CA . VAL A 1 196 ? -37.189 38.414 -16.255 1.00 49.22 196 VAL A CA 1
ATOM 1470 C C . VAL A 1 196 ? -37.787 38.921 -17.577 1.00 49.22 196 VAL A C 1
ATOM 1472 O O . VAL A 1 196 ? -37.140 39.662 -18.310 1.00 49.22 196 VAL A O 1
ATOM 1475 N N . THR A 1 197 ? -39.064 38.645 -17.859 1.00 47.84 197 THR A N 1
ATOM 1476 C CA . THR A 1 197 ? -39.716 39.057 -19.120 1.00 47.84 197 THR A CA 1
ATOM 1477 C C . THR A 1 197 ? -40.284 40.485 -19.095 1.00 47.84 197 THR A C 1
ATOM 1479 O O . THR A 1 197 ? -40.652 41.012 -20.139 1.00 47.84 197 THR A O 1
ATOM 1482 N N . ARG A 1 198 ? -40.333 41.160 -17.935 1.00 52.34 198 ARG A N 1
ATOM 1483 C CA . ARG A 1 198 ? -40.813 42.558 -17.829 1.00 52.34 198 ARG A CA 1
ATOM 1484 C C . ARG A 1 198 ? -39.723 43.632 -17.933 1.00 52.34 198 ARG A C 1
ATOM 1486 O O . ARG A 1 198 ? -40.067 44.804 -18.015 1.00 52.34 198 ARG A O 1
ATOM 1493 N N . SER A 1 199 ? -38.440 43.263 -17.989 1.00 49.00 199 SER A N 1
ATOM 1494 C CA . SER A 1 199 ? -37.328 44.233 -18.025 1.00 49.00 199 SER A CA 1
ATOM 1495 C C . SER A 1 199 ? -36.820 44.586 -19.434 1.00 49.00 199 SER A C 1
ATOM 1497 O O . SER A 1 199 ? -35.956 45.447 -19.553 1.00 49.00 199 SER A O 1
ATOM 1499 N N . PHE A 1 200 ? -37.344 43.969 -20.500 1.00 52.91 200 PHE A N 1
ATOM 1500 C CA . PHE A 1 200 ? -36.877 44.191 -21.884 1.00 52.91 200 PHE A CA 1
ATOM 1501 C C . PHE A 1 200 ? -37.887 44.932 -22.785 1.00 52.91 200 PHE A C 1
ATOM 1503 O O . PHE A 1 200 ? -37.738 44.937 -24.001 1.00 52.91 200 PHE A O 1
ATOM 1510 N N . GLY A 1 201 ? -38.916 45.563 -22.204 1.00 53.03 201 GLY A N 1
ATOM 1511 C CA . GLY A 1 201 ? -39.972 46.273 -22.947 1.00 53.03 201 GLY A CA 1
ATOM 1512 C C . GLY A 1 201 ? -40.025 47.793 -22.757 1.00 53.03 201 GLY A C 1
ATOM 1513 O O . GLY A 1 201 ? -40.955 48.417 -23.250 1.00 53.03 201 GLY A O 1
ATOM 1514 N N . GLN A 1 202 ? -39.077 48.401 -22.039 1.00 51.47 202 GLN A N 1
ATOM 1515 C CA . 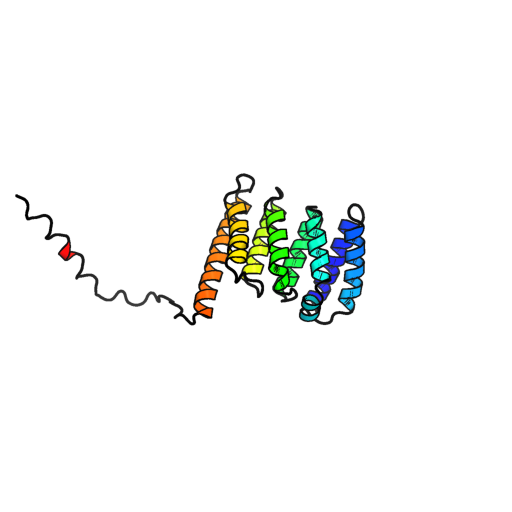GLN A 1 202 ? -39.013 49.858 -21.850 1.00 51.47 202 GLN A CA 1
ATOM 1516 C C . GLN A 1 202 ? -37.651 50.392 -22.286 1.00 51.47 202 GLN A C 1
ATOM 1518 O O . GLN A 1 202 ? -36.827 50.820 -21.483 1.00 51.47 202 GLN A O 1
ATOM 1523 N N . THR A 1 203 ? -37.392 50.318 -23.587 1.00 49.62 203 THR A N 1
ATOM 1524 C CA . THR A 1 203 ? -36.440 51.209 -24.264 1.00 49.62 203 THR A CA 1
ATOM 1525 C C . THR A 1 203 ? -36.795 51.266 -25.746 1.00 49.62 203 THR A C 1
ATOM 1527 O O . THR A 1 203 ? -36.131 50.652 -26.571 1.00 49.62 203 THR A O 1
ATOM 1530 N N . LEU A 1 204 ? -37.895 51.959 -26.046 1.00 40.88 204 LEU A N 1
ATOM 1531 C CA . LEU A 1 204 ? -38.161 52.704 -27.279 1.00 40.88 204 LEU A CA 1
ATOM 1532 C C . LEU A 1 204 ? -39.154 53.820 -26.935 1.00 40.88 204 LEU A C 1
ATOM 1534 O O . LEU A 1 204 ? -40.163 53.501 -26.266 1.00 40.88 204 LEU A O 1
#

Secondary structure (DSSP, 8-state):
-HHHHHHHHHHHHHHHHHTTT-HHHHHHHHHHHHHHTT--SHHHHHHH-HHHHHHHHHHHT--HHHHHHHHHHHHHHHHTT-S-GGGHHHHHHHHHHHHTSS-HHHHHHHHHHHHHHHHSTT---SHHHHHHHHHHHHHHHH-TTS-HHHHHHHHHHHHHHHHHHHHHHHHHTT-------S----S--SSSGGGTTTSSS---

Organism: Triticum turgidum subsp. durum (NCBI:txid4567)